Protein AF-A0A2E9T8K0-F1 (afdb_monomer_lite)

Sequence (195 aa):
MIQNDIYKHLLNCKKWKFLPKTTRKVFDEIYEVDVEVLSSYNSQKYIYRFTLSRQTKTLYWRTDSVSLKNIEGLENQDERNVLGNTLEICGTNPKTGWFRNGYCTTDDNDKGTHTVCAKMTQQFLDFTKSRGNDLITPSSEYNFPGLIPGDNWCLCALRWKEAYDNNYAPPILIDSTHEKTTEYINLSTLQKHTN

Structure (mmCIF, N/CA/C/O backbone):
data_AF-A0A2E9T8K0-F1
#
_entry.id   AF-A0A2E9T8K0-F1
#
loop_
_atom_site.group_PDB
_atom_site.id
_atom_site.type_symbol
_atom_site.label_atom_id
_atom_site.label_alt_id
_atom_site.label_comp_id
_atom_site.label_asym_id
_atom_site.label_entity_id
_atom_site.label_seq_id
_atom_site.pdbx_PDB_ins_code
_atom_site.Cartn_x
_atom_site.Cartn_y
_atom_site.Cartn_z
_atom_site.occupancy
_atom_site.B_iso_or_equiv
_atom_site.auth_seq_id
_atom_site.auth_comp_id
_atom_site.auth_asym_id
_atom_site.auth_atom_id
_atom_site.pdbx_PDB_model_num
ATOM 1 N N . MET A 1 1 ? 2.940 -5.343 13.411 1.00 45.47 1 MET A N 1
ATOM 2 C CA . MET A 1 1 ? 2.948 -6.061 14.710 1.00 45.47 1 MET A CA 1
ATOM 3 C C . MET A 1 1 ? 2.044 -5.415 15.764 1.00 45.47 1 MET A C 1
ATOM 5 O O . MET A 1 1 ? 1.432 -6.148 16.518 1.00 45.47 1 MET A O 1
ATOM 9 N N . ILE A 1 2 ? 1.921 -4.081 15.821 1.00 48.34 2 ILE A N 1
ATOM 10 C CA . ILE A 1 2 ? 1.182 -3.396 16.903 1.00 48.34 2 ILE A CA 1
ATOM 11 C C . ILE A 1 2 ? -0.337 -3.609 16.834 1.00 48.34 2 ILE A C 1
ATOM 13 O O . ILE A 1 2 ? -0.961 -3.825 17.865 1.00 48.34 2 ILE A O 1
ATOM 17 N N . GLN A 1 3 ? -0.923 -3.608 15.635 1.00 46.94 3 GLN A N 1
ATOM 18 C CA . GLN A 1 3 ? -2.379 -3.695 15.472 1.00 46.94 3 GLN A CA 1
ATOM 19 C C . GLN A 1 3 ? -2.967 -5.041 15.938 1.00 46.94 3 GLN A C 1
ATOM 21 O O . GLN A 1 3 ? -4.057 -5.057 16.496 1.00 46.94 3 GLN A O 1
ATOM 26 N N . ASN A 1 4 ? -2.215 -6.143 15.811 1.00 46.16 4 ASN A N 1
ATOM 27 C CA . ASN A 1 4 ? -2.680 -7.488 16.185 1.00 46.16 4 ASN A CA 1
ATOM 28 C C . ASN A 1 4 ? -2.234 -7.932 17.590 1.00 46.16 4 ASN A C 1
ATOM 30 O O . ASN A 1 4 ? -2.579 -9.034 18.007 1.00 46.16 4 ASN A O 1
ATOM 34 N N . ASP A 1 5 ? -1.450 -7.121 18.316 1.00 67.50 5 ASP A N 1
ATOM 35 C CA . ASP A 1 5 ? -0.873 -7.538 19.604 1.00 67.50 5 ASP A CA 1
ATOM 36 C C . ASP A 1 5 ? -0.548 -6.364 20.551 1.00 67.50 5 ASP A C 1
ATOM 38 O O . ASP A 1 5 ? 0.552 -6.243 21.101 1.00 67.50 5 ASP A O 1
ATOM 42 N N . ILE A 1 6 ? -1.520 -5.461 20.727 1.00 68.88 6 ILE A N 1
ATOM 43 C CA . ILE A 1 6 ? -1.412 -4.245 21.560 1.00 68.88 6 ILE A CA 1
ATOM 44 C C . ILE A 1 6 ? -0.864 -4.567 22.957 1.00 68.88 6 ILE A C 1
ATOM 46 O O . ILE A 1 6 ? 0.053 -3.904 23.443 1.00 68.88 6 ILE A O 1
ATOM 50 N N . TYR A 1 7 ? -1.376 -5.624 23.591 1.00 72.06 7 TYR A N 1
ATOM 51 C CA . TYR A 1 7 ? -0.965 -6.006 24.940 1.00 72.06 7 TYR A CA 1
ATOM 52 C C . TYR A 1 7 ? 0.487 -6.491 24.998 1.00 72.06 7 TYR A C 1
ATOM 54 O O . TYR A 1 7 ? 1.226 -6.062 25.887 1.00 72.06 7 TYR A O 1
ATOM 62 N N . LYS A 1 8 ? 0.949 -7.316 24.044 1.00 71.12 8 LYS A N 1
ATOM 63 C CA . LYS A 1 8 ? 2.363 -7.726 24.013 1.00 71.12 8 LYS A CA 1
ATOM 64 C C . LYS A 1 8 ? 3.292 -6.568 23.681 1.00 71.12 8 LYS A C 1
ATOM 66 O O . LYS A 1 8 ? 4.409 -6.544 24.194 1.00 71.12 8 LYS A O 1
ATOM 71 N N . HIS A 1 9 ? 2.869 -5.601 22.865 1.00 73.56 9 HIS A N 1
ATOM 72 C CA . HIS A 1 9 ? 3.670 -4.394 22.645 1.00 73.56 9 HIS A CA 1
ATOM 73 C C . HIS A 1 9 ? 3.852 -3.620 23.950 1.00 73.56 9 HIS A C 1
ATOM 75 O O . HIS A 1 9 ? 4.991 -3.378 24.347 1.00 73.56 9 HIS A O 1
ATOM 81 N N . LEU A 1 10 ? 2.759 -3.322 24.658 1.00 74.81 10 LEU A N 1
ATOM 82 C CA . LEU A 1 10 ? 2.785 -2.570 25.916 1.00 74.81 10 LEU A CA 1
ATOM 83 C C . LEU A 1 10 ? 3.650 -3.240 26.991 1.00 74.81 10 LEU A C 1
ATOM 85 O O . LEU A 1 10 ? 4.456 -2.561 27.625 1.00 74.81 10 LEU A O 1
ATOM 89 N N . LEU A 1 11 ? 3.540 -4.564 27.153 1.00 77.00 11 LEU A N 1
ATOM 90 C CA . LEU A 1 11 ? 4.318 -5.332 28.137 1.00 77.00 11 LEU A CA 1
ATOM 91 C C . LEU A 1 11 ? 5.832 -5.268 27.903 1.00 77.00 11 LEU A C 1
ATOM 93 O O . LEU A 1 11 ? 6.606 -5.372 28.849 1.00 77.00 11 LEU A O 1
ATOM 97 N N . ASN A 1 12 ? 6.256 -5.081 26.654 1.00 72.19 12 ASN A N 1
ATOM 98 C CA . ASN A 1 12 ? 7.667 -5.070 26.282 1.00 72.19 12 ASN A CA 1
ATOM 99 C C . ASN A 1 12 ? 8.264 -3.658 26.204 1.00 72.19 12 ASN A C 1
ATOM 101 O O . ASN A 1 12 ? 9.436 -3.508 25.853 1.00 72.19 12 ASN A O 1
ATOM 105 N N . CYS A 1 13 ? 7.496 -2.603 26.488 1.00 72.50 13 CYS A N 1
ATOM 106 C CA . CYS A 1 13 ? 7.973 -1.230 26.338 1.00 72.50 13 CYS A CA 1
ATOM 107 C C . CYS A 1 13 ? 8.869 -0.776 27.497 1.00 72.50 13 CYS A C 1
ATOM 109 O O . CYS A 1 13 ? 8.606 -1.043 28.665 1.00 72.50 13 CYS A O 1
ATOM 111 N N . LYS A 1 14 ? 9.935 -0.033 27.164 1.00 70.62 14 LYS A N 1
ATOM 112 C CA . LYS A 1 14 ? 10.945 0.421 28.140 1.00 70.62 14 LYS A CA 1
ATOM 113 C C . LYS A 1 14 ? 10.430 1.532 29.050 1.00 70.62 14 LYS A C 1
ATOM 115 O O . LYS A 1 14 ? 10.863 1.633 30.194 1.00 70.62 14 LYS A O 1
ATOM 120 N N . LYS A 1 15 ? 9.592 2.422 28.509 1.00 82.56 15 LYS A N 1
ATOM 121 C CA . LYS A 1 15 ? 9.072 3.612 29.193 1.00 82.56 15 LYS A CA 1
ATOM 122 C C . LYS A 1 15 ? 7.692 3.968 28.654 1.00 82.56 15 LYS A C 1
ATOM 124 O O . LYS A 1 15 ? 7.452 3.875 27.450 1.00 82.56 15 LYS A O 1
ATOM 129 N N . TRP A 1 16 ? 6.831 4.435 29.545 1.00 85.38 16 TRP A N 1
ATOM 130 C CA . TRP A 1 16 ? 5.517 4.973 29.222 1.00 85.38 16 TRP A CA 1
ATOM 131 C C . TRP A 1 16 ? 5.197 6.143 30.156 1.00 85.38 16 TRP A C 1
ATOM 133 O O . TRP A 1 16 ? 5.759 6.240 31.249 1.00 85.38 16 TRP A O 1
ATOM 143 N N . LYS A 1 17 ? 4.334 7.057 29.711 1.00 87.00 17 LYS A N 1
ATOM 144 C CA . LYS A 1 17 ? 3.854 8.184 30.518 1.00 87.00 17 LYS A CA 1
ATOM 145 C C . LYS A 1 17 ? 2.410 8.518 30.156 1.00 87.00 17 LYS A C 1
ATOM 147 O O . LYS A 1 17 ? 2.063 8.574 28.976 1.00 87.00 17 LYS A O 1
ATOM 152 N N . PHE A 1 18 ? 1.582 8.790 31.161 1.00 85.25 18 PHE A N 1
ATOM 153 C CA . PHE A 1 18 ? 0.284 9.419 30.924 1.00 85.25 18 PHE A CA 1
ATOM 154 C C . PHE A 1 18 ? 0.500 10.813 30.334 1.00 85.25 18 PHE A C 1
ATOM 156 O O . PHE A 1 18 ? 1.361 11.558 30.807 1.00 85.25 18 PHE A O 1
ATOM 163 N N . LEU A 1 19 ? -0.272 11.164 29.309 1.00 80.50 19 LEU A N 1
ATOM 164 C CA . LEU A 1 19 ? -0.275 12.505 28.744 1.00 80.50 19 LEU A CA 1
ATOM 165 C C . LEU A 1 19 ? -1.220 13.386 29.571 1.00 80.50 19 LEU A C 1
ATOM 167 O O . LEU A 1 19 ? -2.436 13.164 29.553 1.00 80.50 19 LEU A O 1
ATOM 171 N N . PRO A 1 20 ? -0.699 14.387 30.309 1.00 74.88 20 PRO A N 1
ATOM 172 C CA . PRO A 1 20 ? -1.539 15.281 31.095 1.00 74.88 20 PRO A CA 1
ATOM 173 C C . PRO A 1 20 ? -2.568 15.979 30.201 1.00 74.88 20 PRO A C 1
ATOM 175 O O . PRO A 1 20 ? -2.289 16.254 29.036 1.00 74.88 20 PRO A O 1
ATOM 178 N N . LYS A 1 21 ? -3.741 16.310 30.755 1.00 79.06 21 LYS A N 1
ATOM 179 C CA . LYS A 1 21 ? -4.840 17.012 30.055 1.00 79.06 21 LYS A CA 1
ATOM 180 C C . LYS A 1 21 ? -5.534 16.222 28.933 1.00 79.06 21 LYS A C 1
ATOM 182 O O . LYS A 1 21 ? -6.390 16.780 28.259 1.00 79.06 21 LYS A O 1
ATOM 187 N N . THR A 1 22 ? -5.215 14.940 28.751 1.00 82.25 22 THR A N 1
ATOM 188 C CA . THR A 1 22 ? -5.955 14.053 27.830 1.00 82.25 22 THR A CA 1
ATOM 189 C C . THR A 1 22 ? -7.067 13.271 28.525 1.00 82.25 22 THR A C 1
ATOM 191 O O . THR A 1 22 ? -7.917 12.688 27.857 1.00 82.25 22 THR A O 1
ATOM 194 N N . THR A 1 23 ? -7.086 13.286 29.862 1.00 86.06 23 THR A N 1
ATOM 195 C CA . THR A 1 23 ? -8.114 12.623 30.660 1.00 86.06 23 THR A CA 1
ATOM 196 C C . THR A 1 23 ? -9.476 13.258 30.409 1.00 86.06 23 THR A C 1
ATOM 198 O O . THR A 1 23 ? -9.693 14.421 30.755 1.00 86.06 23 THR A O 1
ATOM 201 N N . ARG A 1 24 ? -10.408 12.487 29.850 1.00 86.25 24 ARG A N 1
ATOM 202 C CA . ARG A 1 24 ? -11.792 12.912 29.624 1.00 86.25 24 ARG A CA 1
ATOM 203 C C . ARG A 1 24 ? -12.766 11.878 30.157 1.00 86.25 24 ARG A C 1
ATOM 205 O O . ARG A 1 24 ? -12.558 10.684 29.996 1.00 86.25 24 ARG A O 1
ATOM 212 N N . LYS A 1 25 ? -13.841 12.339 30.782 1.00 87.06 25 LYS A N 1
ATOM 213 C CA . LYS A 1 25 ? -14.950 11.484 31.199 1.00 87.06 25 LYS A CA 1
ATOM 214 C C . LYS A 1 25 ? -15.839 11.215 29.983 1.00 87.06 25 LYS A C 1
ATOM 216 O O . LYS A 1 25 ? -16.291 12.175 29.365 1.00 87.06 25 LYS A O 1
ATOM 221 N N . VAL A 1 26 ? -16.058 9.949 29.634 1.00 82.75 26 VAL A N 1
ATOM 222 C CA . VAL A 1 26 ? -16.830 9.564 28.437 1.00 82.75 26 VAL A CA 1
ATOM 223 C C . VAL A 1 26 ? -18.269 9.219 28.801 1.00 82.75 26 VAL A C 1
ATOM 225 O O . VAL A 1 26 ? -19.194 9.691 28.147 1.00 82.75 26 VAL A O 1
ATOM 228 N N . PHE A 1 27 ? -18.470 8.438 29.864 1.00 80.75 27 PHE A N 1
ATOM 229 C CA . PHE A 1 27 ? -19.800 8.034 30.319 1.00 80.75 27 PHE A CA 1
ATOM 230 C C . PHE A 1 27 ? -19.760 7.536 31.767 1.00 80.75 27 PHE A C 1
ATOM 232 O O . PHE A 1 27 ? -18.856 6.796 32.113 1.00 80.75 27 PHE A O 1
ATOM 239 N N . ASP A 1 28 ? -20.727 7.910 32.606 1.00 85.44 28 ASP A N 1
ATOM 240 C CA . ASP A 1 28 ? -20.862 7.461 34.006 1.00 85.44 28 ASP A CA 1
ATOM 241 C C . ASP A 1 28 ? -19.567 7.448 34.851 1.00 85.44 28 ASP A C 1
ATOM 243 O O . ASP A 1 28 ? -19.162 8.491 35.344 1.00 85.44 28 ASP A O 1
ATOM 247 N N . GLU A 1 29 ? -18.902 6.310 35.034 1.00 84.19 29 GLU A N 1
ATOM 248 C CA . GLU A 1 29 ? -17.627 6.171 35.758 1.00 84.19 29 GLU A CA 1
ATOM 249 C C . GLU A 1 29 ? -16.472 5.754 34.822 1.00 84.19 29 GLU A C 1
ATOM 251 O O . GLU A 1 29 ? -15.446 5.237 35.267 1.00 84.19 29 GLU A O 1
ATOM 256 N N . ILE A 1 30 ? -16.649 5.986 33.517 1.00 84.94 30 ILE A N 1
ATOM 257 C CA . ILE A 1 30 ? -15.735 5.661 32.418 1.00 84.94 30 ILE A CA 1
ATOM 258 C C . ILE A 1 30 ? -14.982 6.910 31.958 1.00 84.94 30 ILE A C 1
ATOM 260 O O . ILE A 1 30 ? -15.563 7.964 31.668 1.00 84.94 30 ILE A O 1
ATOM 264 N N . TYR A 1 31 ? -13.669 6.763 31.843 1.00 87.00 31 TYR A N 1
ATOM 265 C CA . TYR A 1 31 ? -12.721 7.804 31.492 1.00 87.00 31 TYR A CA 1
ATOM 266 C C . TYR A 1 31 ? -11.795 7.315 30.388 1.00 87.00 31 TYR A C 1
ATOM 268 O O . TYR A 1 31 ? -11.373 6.167 30.381 1.00 87.00 31 TYR A O 1
ATOM 276 N N . GLU A 1 32 ? -11.422 8.204 29.484 1.00 89.75 32 GLU A N 1
ATOM 277 C CA . GLU A 1 32 ? -10.353 7.968 28.526 1.00 89.75 32 GLU A CA 1
ATOM 278 C C . GLU A 1 32 ? -9.120 8.773 28.905 1.00 89.75 32 GLU A C 1
ATOM 280 O O . GLU A 1 32 ? -9.237 9.923 29.327 1.00 89.75 32 GLU A O 1
ATOM 285 N N . VAL A 1 33 ? -7.939 8.189 28.728 1.00 89.69 33 VAL A N 1
ATOM 286 C CA . VAL A 1 33 ? -6.654 8.869 28.903 1.00 89.69 33 VAL A CA 1
ATOM 287 C C . VAL A 1 33 ? -5.662 8.392 27.850 1.00 89.69 33 VAL A C 1
ATOM 289 O O . VAL A 1 33 ? -5.596 7.202 27.537 1.00 89.69 33 VAL A O 1
ATOM 292 N N . ASP A 1 34 ? -4.878 9.319 27.308 1.00 88.81 34 ASP A N 1
ATOM 293 C CA . ASP A 1 34 ? -3.838 8.992 26.341 1.00 88.81 34 ASP A CA 1
ATOM 294 C C . ASP A 1 34 ? -2.508 8.723 27.074 1.00 88.81 34 ASP A C 1
ATOM 296 O O . ASP A 1 34 ? -2.124 9.419 28.020 1.00 88.81 34 ASP A O 1
ATOM 300 N N . VAL A 1 35 ? -1.787 7.699 26.628 1.00 87.56 35 VAL A N 1
ATOM 301 C CA . VAL A 1 35 ? -0.509 7.234 27.169 1.00 87.56 35 VAL A CA 1
ATOM 302 C C . VAL A 1 35 ? 0.512 7.214 26.042 1.00 87.56 35 VAL A C 1
ATOM 304 O O . VAL A 1 35 ? 0.345 6.496 25.059 1.00 87.56 35 VAL A O 1
ATOM 307 N N . GLU A 1 36 ? 1.592 7.979 26.189 1.00 86.44 36 GLU A N 1
ATOM 308 C CA . GLU A 1 36 ? 2.738 7.901 25.283 1.00 86.44 36 GLU A CA 1
ATOM 309 C C . GLU A 1 36 ? 3.649 6.752 25.723 1.00 86.44 36 GLU A C 1
ATOM 311 O O . GLU A 1 36 ? 4.019 6.637 26.893 1.00 86.44 36 GLU A O 1
ATOM 316 N N . VAL A 1 37 ? 4.036 5.914 24.770 1.00 86.31 37 VAL A N 1
ATOM 317 C CA . VAL A 1 37 ? 4.840 4.714 24.965 1.00 86.31 37 VAL A CA 1
ATOM 318 C C . VAL A 1 37 ? 6.039 4.761 24.025 1.00 86.31 37 VAL A C 1
ATOM 320 O O . VAL A 1 37 ? 5.879 4.907 22.816 1.00 86.31 37 VAL A O 1
ATOM 323 N N . LEU A 1 38 ? 7.248 4.608 24.567 1.00 81.81 38 LEU A N 1
ATOM 324 C CA . LEU A 1 38 ? 8.463 4.454 23.768 1.00 81.81 38 LEU A CA 1
ATOM 325 C C . LEU A 1 3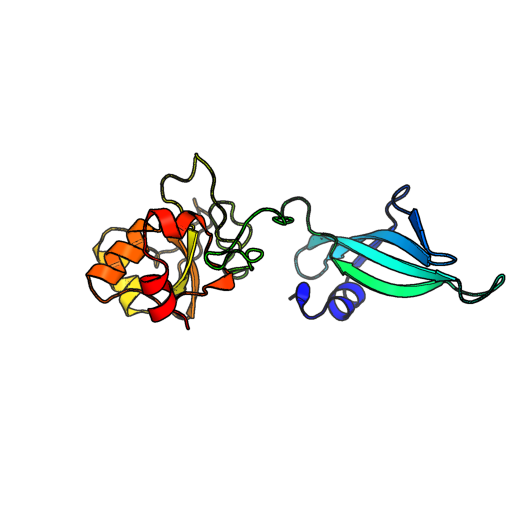8 ? 8.716 2.964 23.526 1.00 81.81 38 LEU A C 1
ATOM 327 O O . LEU A 1 38 ? 9.068 2.226 24.455 1.00 81.81 38 LEU A O 1
ATOM 331 N N . SER A 1 39 ? 8.543 2.522 22.281 1.00 76.81 39 SER A N 1
ATOM 332 C CA . SER A 1 39 ? 8.705 1.115 21.935 1.00 76.81 39 SER A CA 1
ATOM 333 C C . SER A 1 39 ? 10.158 0.676 22.046 1.00 76.81 39 SER A C 1
ATOM 335 O O . SER A 1 39 ? 11.070 1.302 21.510 1.00 76.81 39 SER A O 1
ATOM 337 N N . SER A 1 40 ? 10.368 -0.451 22.717 1.00 71.19 40 SER A N 1
ATOM 338 C CA . SER A 1 40 ? 11.663 -1.129 22.783 1.00 71.19 40 SER A CA 1
ATOM 339 C C . SER A 1 40 ? 12.059 -1.792 21.464 1.00 71.19 40 SER A C 1
ATOM 341 O O . SER A 1 40 ? 13.245 -2.012 21.240 1.00 71.19 40 SER A O 1
ATOM 343 N N . TYR A 1 41 ? 11.075 -2.093 20.614 1.00 68.12 41 TYR A N 1
ATOM 344 C CA . TYR A 1 41 ? 11.250 -2.842 19.376 1.00 68.12 41 TYR A CA 1
ATOM 345 C C . TYR A 1 41 ? 11.899 -1.999 18.275 1.00 68.12 41 TYR A C 1
ATOM 347 O O . TYR A 1 41 ? 12.781 -2.472 17.570 1.00 68.12 41 TYR A O 1
ATOM 355 N N . ASN A 1 42 ? 11.480 -0.741 18.135 1.00 71.50 42 ASN A N 1
ATOM 356 C CA . ASN A 1 42 ? 11.930 0.137 17.050 1.00 71.50 42 ASN A CA 1
ATOM 357 C C . ASN A 1 42 ? 12.292 1.556 17.504 1.00 71.50 42 ASN A C 1
ATOM 359 O O . ASN A 1 42 ? 12.514 2.425 16.668 1.00 71.50 42 ASN A O 1
ATOM 363 N N . SER A 1 43 ? 12.346 1.809 18.815 1.00 74.94 43 SER A N 1
ATOM 364 C CA . SER A 1 43 ? 12.655 3.125 19.393 1.00 74.94 43 SER A CA 1
ATOM 365 C C . SER A 1 43 ? 11.700 4.257 18.973 1.00 74.94 43 SER A C 1
ATOM 367 O O . SER A 1 43 ? 12.023 5.428 19.163 1.00 74.94 43 SER A O 1
ATOM 369 N N . GLN A 1 44 ? 10.516 3.935 18.439 1.00 71.38 44 GLN A N 1
ATOM 370 C CA . GLN A 1 44 ? 9.496 4.912 18.058 1.00 71.38 44 GLN A CA 1
ATOM 371 C C . GLN A 1 44 ? 8.514 5.177 19.211 1.00 71.38 44 GLN A C 1
ATOM 373 O O . GLN A 1 44 ? 8.268 4.310 20.058 1.00 71.38 44 GLN A O 1
ATOM 378 N N . LYS A 1 45 ? 7.946 6.387 19.245 1.00 80.19 45 LYS A N 1
ATOM 379 C CA . LYS A 1 45 ? 6.871 6.766 20.170 1.00 80.19 45 LYS A CA 1
ATOM 380 C C . LYS A 1 45 ? 5.498 6.379 19.616 1.00 80.19 45 LYS A C 1
ATOM 382 O O . LYS A 1 45 ? 5.225 6.581 18.437 1.00 80.19 45 LYS A O 1
ATOM 387 N N . TYR A 1 46 ? 4.639 5.882 20.495 1.00 79.25 46 TYR A N 1
ATOM 388 C CA . TYR A 1 46 ? 3.260 5.486 20.221 1.00 79.25 46 TYR A CA 1
ATOM 389 C C . TYR A 1 46 ? 2.329 6.147 21.223 1.00 79.25 46 TYR A C 1
ATOM 391 O O . TYR A 1 46 ? 2.672 6.225 22.398 1.00 79.25 46 TYR A O 1
ATOM 399 N N . ILE A 1 47 ? 1.153 6.590 20.784 1.00 84.38 47 ILE A N 1
ATOM 400 C CA . ILE A 1 47 ? 0.107 7.067 21.689 1.00 84.38 47 ILE A CA 1
ATOM 401 C C . ILE A 1 47 ? -0.977 6.002 21.744 1.00 84.38 47 ILE A C 1
ATOM 403 O O . ILE A 1 47 ? -1.556 5.641 20.725 1.00 84.38 47 ILE A O 1
ATOM 407 N N . TYR A 1 48 ? -1.247 5.498 22.939 1.00 84.94 48 TYR A N 1
ATOM 408 C CA . TYR A 1 48 ? -2.340 4.579 23.213 1.00 84.94 48 TYR A CA 1
ATOM 409 C C . TYR A 1 48 ? -3.426 5.297 23.991 1.00 84.94 48 TYR A C 1
ATOM 411 O O . TYR A 1 48 ? -3.138 6.025 24.933 1.00 84.94 48 TYR A O 1
ATOM 419 N N . ARG A 1 49 ? -4.676 5.061 23.630 1.00 87.50 49 ARG A N 1
ATOM 420 C CA . ARG A 1 49 ? -5.841 5.495 24.376 1.00 87.50 49 ARG A CA 1
ATOM 421 C C . ARG A 1 49 ? -6.332 4.362 25.250 1.00 87.50 49 ARG A C 1
ATOM 423 O O . ARG A 1 49 ? -6.669 3.292 24.755 1.00 87.50 49 ARG A O 1
ATOM 430 N N . PHE A 1 50 ? -6.378 4.619 26.545 1.00 88.38 50 PHE A N 1
ATOM 431 C CA . PHE A 1 50 ? -6.922 3.709 27.538 1.00 88.38 50 PHE A CA 1
ATOM 432 C C . PHE A 1 50 ? -8.322 4.170 27.900 1.00 88.38 50 PHE A C 1
ATOM 434 O O . PHE A 1 50 ? -8.499 5.329 28.269 1.00 88.38 50 PHE A O 1
ATOM 441 N N . THR A 1 51 ? -9.281 3.256 27.841 1.00 87.94 51 THR A N 1
ATOM 442 C CA . THR A 1 51 ? -10.602 3.429 28.446 1.00 87.94 51 THR A CA 1
ATOM 443 C C . THR A 1 51 ? -10.569 2.768 29.813 1.00 87.94 51 THR A C 1
ATOM 445 O O . THR A 1 51 ? -10.185 1.603 29.922 1.00 87.94 51 THR A O 1
ATOM 448 N N . LEU A 1 52 ? -10.919 3.516 30.852 1.00 87.75 52 LEU A N 1
ATOM 449 C CA . LEU A 1 52 ? -10.824 3.116 32.246 1.00 87.75 52 LEU A CA 1
ATOM 450 C C . LEU A 1 52 ? -12.178 3.271 32.938 1.00 87.75 52 LEU A C 1
ATOM 452 O O . LEU A 1 52 ? -12.756 4.352 32.867 1.00 87.75 52 LEU A O 1
ATOM 456 N N . SER A 1 53 ? -12.628 2.270 33.689 1.00 85.12 53 SER A N 1
ATOM 457 C CA . SER A 1 53 ? -13.804 2.378 34.561 1.00 85.12 53 SER A CA 1
ATOM 458 C C . SER A 1 53 ? -13.416 2.374 36.035 1.00 85.12 53 SER A C 1
ATOM 460 O O . SER A 1 53 ? -12.477 1.686 36.458 1.00 85.12 53 SER A O 1
ATOM 462 N N . ARG A 1 54 ? -14.163 3.129 36.849 1.00 79.69 54 ARG A N 1
ATOM 463 C CA . ARG A 1 54 ? -14.085 3.053 38.311 1.00 79.69 54 ARG A CA 1
ATOM 464 C C . ARG A 1 54 ? -15.072 2.005 38.827 1.00 79.69 54 ARG A C 1
ATOM 466 O O . ARG A 1 54 ? -16.280 2.179 38.727 1.00 79.69 54 ARG A O 1
ATOM 473 N N . GLN A 1 55 ? -14.553 0.921 39.401 1.00 68.50 55 GLN A N 1
ATOM 474 C CA . GLN A 1 55 ? -15.376 -0.211 39.850 1.00 68.50 55 GLN A CA 1
ATOM 475 C C . GLN A 1 55 ? -16.102 0.071 41.178 1.00 68.50 55 GLN A C 1
ATOM 477 O O . GLN A 1 55 ? -17.213 -0.403 41.389 1.00 68.50 55 GLN A O 1
ATOM 482 N N . THR A 1 56 ? -15.506 0.858 42.083 1.00 67.31 56 THR A N 1
ATOM 483 C CA . THR A 1 56 ? -16.141 1.294 43.343 1.00 67.31 56 THR A CA 1
ATOM 484 C C . THR A 1 56 ? -15.611 2.665 43.782 1.00 67.31 56 THR A C 1
ATOM 486 O O . THR A 1 56 ? -14.544 3.095 43.344 1.00 67.31 56 THR A O 1
ATOM 489 N N . LYS A 1 57 ? -16.311 3.359 44.697 1.00 59.72 57 LYS A N 1
ATOM 490 C CA . LYS A 1 57 ? -15.871 4.666 45.241 1.00 59.72 57 LYS A CA 1
ATOM 491 C C . LYS A 1 57 ? -14.498 4.625 45.930 1.00 59.72 57 LYS A C 1
ATOM 493 O O . LYS A 1 57 ? -13.895 5.681 46.101 1.00 59.72 57 LYS A O 1
ATOM 498 N N . THR A 1 58 ? -14.015 3.444 46.314 1.00 63.94 58 THR A N 1
ATOM 499 C CA . THR A 1 58 ? -12.781 3.265 47.087 1.00 63.94 58 THR A CA 1
ATOM 500 C C . THR A 1 58 ? -11.742 2.355 46.432 1.00 63.94 58 THR A C 1
ATOM 502 O O . THR A 1 58 ? -10.683 2.196 47.030 1.00 63.94 58 THR A O 1
ATOM 505 N N . LEU A 1 59 ? -11.959 1.789 45.233 1.00 56.06 59 LEU A N 1
ATOM 506 C CA . LEU A 1 59 ? -11.007 0.815 44.683 1.00 56.06 59 LEU A CA 1
ATOM 507 C C . LEU A 1 59 ? -10.867 0.800 43.144 1.00 56.06 59 LEU A C 1
ATOM 509 O O . LEU A 1 59 ? -11.860 0.768 42.420 1.00 56.06 59 LEU A O 1
ATOM 513 N N . TYR A 1 60 ? -9.584 0.798 42.746 1.00 63.88 60 TYR A N 1
ATOM 514 C CA . TYR A 1 60 ? -8.880 0.593 41.466 1.00 63.88 60 TYR A CA 1
ATOM 515 C C . TYR A 1 60 ? -9.577 0.926 40.133 1.00 63.88 60 TYR A C 1
ATOM 517 O O . TYR A 1 60 ? -10.654 0.439 39.801 1.00 63.88 60 TYR A O 1
ATOM 525 N N . TRP A 1 61 ? -8.859 1.696 39.309 1.00 71.12 61 TRP A N 1
ATOM 526 C CA . TRP A 1 61 ? -9.143 1.862 37.886 1.00 71.12 61 TRP A CA 1
ATOM 527 C C . TRP A 1 61 ? -8.918 0.539 37.155 1.00 71.12 61 TRP A C 1
ATOM 529 O O . TRP A 1 61 ? -7.836 -0.045 37.252 1.00 71.12 61 TRP A O 1
ATOM 539 N N . ARG A 1 62 ? -9.922 0.078 36.410 1.00 80.50 62 ARG A N 1
ATOM 540 C CA . ARG A 1 62 ? -9.795 -1.057 35.494 1.00 80.50 62 ARG A CA 1
ATOM 541 C C . ARG A 1 62 ? -9.616 -0.530 34.081 1.00 80.50 62 ARG A C 1
ATOM 543 O O . ARG A 1 62 ? -10.367 0.343 33.675 1.00 80.50 62 ARG A O 1
ATOM 550 N N . THR A 1 63 ? -8.687 -1.105 33.323 1.00 83.31 63 THR A N 1
ATOM 551 C CA . THR A 1 63 ? -8.632 -0.898 31.873 1.00 83.31 63 THR A CA 1
ATOM 552 C C . THR A 1 63 ? -9.730 -1.711 31.197 1.00 83.31 63 THR A C 1
ATOM 554 O O . THR A 1 63 ? -9.682 -2.941 31.202 1.00 83.31 63 THR A O 1
ATOM 557 N N . ASP A 1 64 ? -10.710 -1.024 30.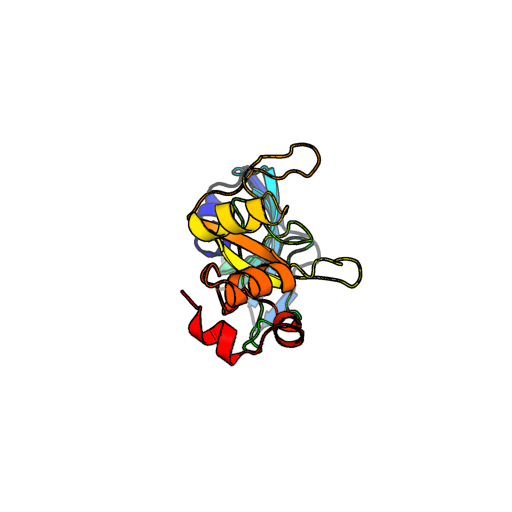624 1.00 81.75 64 ASP A N 1
ATOM 558 C CA . ASP A 1 64 ? -11.796 -1.628 29.853 1.00 81.75 64 ASP A CA 1
ATOM 559 C C . ASP A 1 64 ? -11.349 -1.918 28.419 1.00 81.75 64 ASP A C 1
ATOM 561 O O . ASP A 1 64 ? -11.649 -2.977 27.874 1.00 81.75 64 ASP A O 1
ATOM 565 N N . SER A 1 65 ? -10.589 -1.0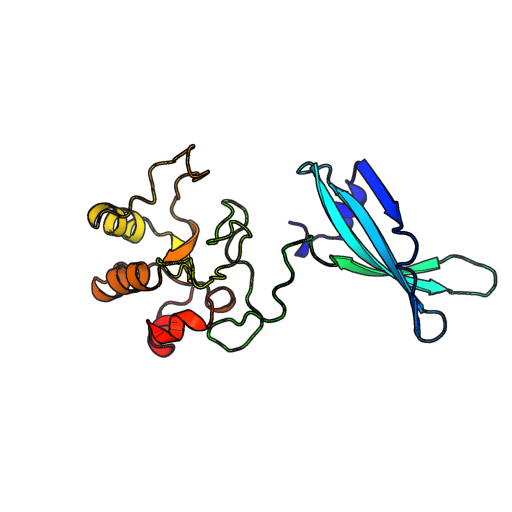00 27.816 1.00 81.06 65 SER A N 1
ATOM 566 C CA . SER A 1 65 ? -10.014 -1.181 26.483 1.00 81.06 65 SER A CA 1
ATOM 567 C C . SER A 1 65 ? -8.740 -0.362 26.296 1.00 81.06 65 SER A C 1
ATOM 569 O O . SER A 1 65 ? -8.504 0.627 26.994 1.00 81.06 65 SER A O 1
ATOM 571 N N . VAL A 1 66 ? -7.911 -0.787 25.342 1.00 81.38 66 VAL A N 1
ATOM 572 C CA . VAL A 1 66 ? -6.766 -0.012 24.864 1.00 81.38 66 VAL A CA 1
ATOM 573 C C . VAL A 1 66 ? -6.799 0.017 23.347 1.00 81.38 66 VAL A C 1
ATOM 575 O O . VAL A 1 66 ? -6.838 -1.036 22.713 1.00 81.38 66 VAL A O 1
ATOM 578 N N . SER A 1 67 ? -6.753 1.207 22.765 1.00 79.12 67 SER A N 1
ATOM 579 C CA . SER A 1 67 ? -6.614 1.397 21.324 1.00 79.12 67 SER A CA 1
ATOM 580 C C . SER A 1 67 ? -5.350 2.188 21.024 1.00 79.12 67 SER A C 1
ATOM 582 O O . SER A 1 67 ? -4.962 3.083 21.770 1.00 79.12 67 SER A O 1
ATOM 584 N N . LEU A 1 68 ? -4.653 1.852 19.941 1.00 77.19 68 LEU A N 1
ATOM 585 C CA . LEU A 1 68 ? -3.589 2.719 19.447 1.00 77.19 68 LEU A CA 1
ATOM 586 C C . LEU A 1 68 ? -4.262 3.968 18.870 1.00 77.19 68 LEU A C 1
ATOM 588 O O . LEU A 1 68 ? -5.043 3.865 17.932 1.00 77.19 68 LEU A O 1
ATOM 592 N N . LYS A 1 69 ? -3.963 5.141 19.425 1.00 71.88 69 LYS A N 1
ATOM 593 C CA . LYS A 1 69 ? -4.583 6.419 19.052 1.00 71.88 69 LYS A CA 1
ATOM 594 C C . LYS A 1 69 ? -3.930 7.064 17.821 1.00 71.88 69 LYS A C 1
ATOM 596 O O . LYS A 1 69 ? -4.010 8.268 17.622 1.00 71.88 69 LYS A O 1
ATOM 601 N N . ASN A 1 70 ? -3.265 6.220 17.044 1.00 59.00 70 ASN A N 1
ATOM 602 C CA . ASN A 1 70 ? -2.435 6.538 15.907 1.00 59.00 70 ASN A CA 1
ATOM 603 C C . ASN A 1 70 ? -1.210 7.409 16.215 1.00 59.00 70 ASN A C 1
ATOM 605 O O . ASN A 1 70 ? -1.131 8.228 17.128 1.00 59.00 70 ASN A O 1
ATOM 609 N N . ILE A 1 71 ? -0.169 7.084 15.466 1.00 55.69 71 ILE A N 1
ATOM 610 C CA . ILE A 1 71 ? 1.113 7.773 15.425 1.00 55.69 71 ILE A CA 1
ATOM 611 C C . ILE A 1 71 ? 0.818 9.169 14.859 1.00 55.69 71 ILE A C 1
ATOM 613 O O . ILE A 1 71 ? 0.003 9.269 13.943 1.00 55.69 71 ILE A O 1
ATOM 617 N N . GLU A 1 72 ? 1.454 10.233 15.361 1.00 41.69 72 GLU A N 1
ATOM 618 C CA . GLU A 1 72 ? 1.514 11.497 14.609 1.00 41.69 72 GLU A CA 1
ATOM 619 C C . GLU A 1 72 ? 1.937 11.166 13.162 1.00 41.69 72 GLU A C 1
ATOM 621 O O . GLU A 1 72 ? 3.076 10.760 12.929 1.00 41.69 72 GLU A O 1
ATOM 626 N N . GLY A 1 73 ? 0.989 11.232 12.217 1.00 46.94 73 GLY A N 1
ATOM 627 C CA . GLY A 1 73 ? 1.185 10.871 10.807 1.00 46.94 73 GLY A CA 1
ATOM 628 C C . GLY A 1 73 ? 0.525 9.577 10.296 1.00 46.94 73 GLY A C 1
ATOM 629 O O . GLY A 1 73 ? 0.830 9.193 9.170 1.00 46.94 73 GLY A O 1
ATOM 630 N N . LEU A 1 74 ? -0.341 8.892 11.061 1.00 44.72 74 LEU A N 1
ATOM 631 C CA . LEU A 1 74 ? -1.045 7.675 10.603 1.00 44.72 74 LEU A CA 1
ATOM 632 C C . LEU A 1 74 ? -2.533 7.583 11.005 1.00 44.72 74 LEU A C 1
ATOM 634 O O . LEU A 1 74 ? -3.036 6.493 11.258 1.00 44.72 74 LEU A O 1
ATOM 638 N N . GLU A 1 75 ? -3.258 8.703 11.041 1.00 44.50 75 GLU A N 1
ATOM 639 C CA . GLU A 1 75 ? -4.716 8.674 10.841 1.00 44.50 75 GLU A CA 1
ATOM 640 C C . GLU A 1 75 ? -4.989 9.096 9.409 1.00 44.50 75 GLU A C 1
ATOM 642 O O . GLU A 1 75 ? -4.830 10.265 9.083 1.00 44.50 75 GLU A O 1
ATOM 647 N N . ASN A 1 76 ? -5.392 8.156 8.561 1.00 50.56 76 ASN A N 1
ATOM 648 C CA . ASN A 1 76 ? -6.145 8.500 7.365 1.00 50.56 76 ASN A CA 1
ATOM 649 C C . ASN A 1 76 ? -7.546 7.924 7.530 1.00 50.56 76 ASN A C 1
ATOM 651 O O . ASN A 1 76 ? -7.889 6.897 6.957 1.00 50.56 76 ASN A O 1
ATOM 655 N N . GLN A 1 77 ? -8.329 8.557 8.413 1.00 52.62 77 GLN A N 1
ATOM 656 C CA . GLN A 1 77 ? -9.762 8.267 8.510 1.00 52.62 77 GLN A CA 1
ATOM 657 C C . GLN A 1 77 ? -10.534 8.778 7.285 1.00 52.62 77 GLN A C 1
ATOM 659 O O . GLN A 1 77 ? -11.650 8.318 7.060 1.00 52.62 77 GLN A O 1
ATOM 664 N N . ASP A 1 78 ? -9.933 9.661 6.481 1.00 66.19 78 ASP A N 1
ATOM 665 C CA . ASP A 1 78 ? -10.577 10.236 5.298 1.00 66.19 78 ASP A CA 1
ATOM 666 C C . ASP A 1 78 ? -10.240 9.504 3.992 1.00 66.19 78 ASP A C 1
ATOM 668 O O . ASP A 1 78 ? -11.031 9.570 3.052 1.00 66.19 78 ASP A O 1
ATOM 672 N N . GLU A 1 79 ? -9.122 8.771 3.926 1.00 86.12 79 GLU A N 1
ATOM 673 C CA . GLU A 1 79 ? -8.738 8.097 2.683 1.00 86.12 79 GLU A CA 1
ATOM 674 C C . GLU A 1 79 ? -9.476 6.784 2.508 1.00 86.12 79 GLU A C 1
ATOM 676 O O . GLU A 1 79 ? -9.538 5.931 3.406 1.00 86.12 79 GLU A O 1
ATOM 681 N N . ARG A 1 80 ? -10.007 6.610 1.302 1.00 93.75 80 ARG A N 1
ATOM 682 C CA . ARG A 1 80 ? -10.832 5.464 0.957 1.00 93.75 80 ARG A CA 1
ATOM 683 C C . ARG A 1 80 ? -10.097 4.532 0.020 1.00 93.75 80 ARG A C 1
ATOM 685 O O . ARG A 1 80 ? -9.301 4.941 -0.828 1.00 93.75 80 ARG A O 1
ATOM 692 N N . ASN A 1 81 ? -10.392 3.251 0.163 1.00 96.31 81 ASN A N 1
ATOM 693 C CA . ASN A 1 81 ? -10.031 2.272 -0.840 1.00 96.31 81 ASN A CA 1
ATOM 694 C C . ASN A 1 81 ? -11.010 2.307 -2.022 1.00 96.31 81 ASN A C 1
ATOM 696 O O . ASN A 1 81 ? -12.054 2.958 -1.981 1.00 96.31 81 ASN A O 1
ATOM 700 N N . VAL A 1 82 ? -10.693 1.576 -3.087 1.00 97.31 82 VAL A N 1
ATOM 701 C CA . VAL A 1 82 ? -11.523 1.507 -4.305 1.00 97.31 82 VAL A CA 1
ATOM 702 C C . VAL A 1 82 ? -12.924 0.916 -4.093 1.00 97.31 82 VAL A C 1
ATOM 704 O O . VAL A 1 82 ? -13.745 0.967 -5.006 1.00 97.31 82 VAL A O 1
ATOM 707 N N . LEU A 1 83 ? -13.213 0.359 -2.912 1.00 94.19 83 LEU A N 1
ATOM 708 C CA . LEU A 1 83 ? -14.538 -0.128 -2.514 1.00 94.19 83 LEU A CA 1
ATOM 709 C C . LEU A 1 83 ? -15.335 0.912 -1.706 1.00 94.19 83 LEU A C 1
ATOM 711 O O . LEU A 1 83 ? -16.489 0.662 -1.366 1.00 94.19 83 LEU A O 1
ATOM 715 N N . GLY A 1 84 ? -14.740 2.069 -1.397 1.00 91.62 84 GLY A N 1
ATOM 716 C CA . GLY A 1 84 ? -15.350 3.135 -0.600 1.00 91.62 84 GLY A CA 1
ATOM 717 C C . GLY A 1 84 ? -15.230 2.951 0.917 1.00 91.62 84 GLY A C 1
ATOM 718 O O . GLY A 1 84 ? -15.782 3.764 1.659 1.00 91.62 84 GLY A O 1
ATOM 719 N N . ASN A 1 85 ? -14.515 1.921 1.382 1.00 90.19 85 ASN A N 1
ATOM 720 C CA . ASN A 1 85 ? -14.209 1.704 2.799 1.00 90.19 85 ASN A CA 1
ATOM 721 C C . ASN A 1 85 ? -12.919 2.439 3.191 1.00 90.19 85 ASN A C 1
ATOM 723 O O . ASN A 1 85 ? -12.184 2.911 2.327 1.00 90.19 85 ASN A O 1
ATOM 727 N N . THR A 1 86 ? -12.613 2.510 4.488 1.00 89.94 86 THR A N 1
ATOM 728 C CA . THR A 1 86 ? -11.334 3.049 4.979 1.00 89.94 86 THR A CA 1
ATOM 729 C C . THR A 1 86 ? -10.147 2.307 4.361 1.00 89.94 86 THR A C 1
ATOM 731 O O . THR A 1 86 ? -10.144 1.078 4.295 1.00 89.94 86 THR A O 1
ATOM 734 N N . LEU A 1 87 ? -9.135 3.055 3.922 1.00 91.81 87 LEU A N 1
ATOM 735 C CA . LEU A 1 87 ? -7.934 2.500 3.309 1.00 91.81 87 LEU A CA 1
ATOM 736 C C . LEU A 1 87 ? -7.086 1.703 4.313 1.00 91.81 87 LEU A C 1
ATOM 738 O O . LEU A 1 87 ? -6.662 2.225 5.345 1.00 91.81 87 LEU A O 1
ATOM 742 N N . GLU A 1 88 ? -6.781 0.449 3.981 1.00 89.88 88 GLU A N 1
ATOM 743 C CA . GLU A 1 88 ? -5.935 -0.410 4.809 1.00 89.88 88 GLU A CA 1
ATOM 744 C C . GLU A 1 88 ? -4.431 -0.232 4.539 1.00 89.88 88 GLU A C 1
ATOM 746 O O . GLU A 1 88 ? -3.997 0.284 3.505 1.00 89.88 88 GLU A O 1
ATOM 751 N N . ILE A 1 89 ? -3.610 -0.703 5.482 1.00 89.56 89 ILE A N 1
ATOM 752 C CA . ILE A 1 89 ? -2.149 -0.738 5.347 1.00 89.56 89 ILE A CA 1
ATOM 753 C C . ILE A 1 89 ? -1.761 -1.683 4.208 1.00 89.56 89 ILE A C 1
ATOM 755 O O . ILE A 1 89 ? -2.090 -2.864 4.243 1.00 89.56 89 ILE A O 1
ATOM 759 N N . CYS A 1 90 ? -0.941 -1.200 3.275 1.00 94.19 90 CYS A N 1
ATOM 760 C CA . CYS A 1 90 ? -0.366 -2.026 2.218 1.00 94.19 90 CYS A CA 1
ATOM 761 C C . CYS A 1 90 ? 0.859 -2.821 2.705 1.00 94.19 90 CYS A C 1
ATOM 763 O O . CYS A 1 90 ? 0.922 -4.045 2.568 1.00 94.19 90 CYS A O 1
ATOM 765 N N . GLY A 1 91 ? 1.851 -2.143 3.301 1.00 88.25 91 GLY A N 1
ATOM 766 C CA . GLY A 1 91 ? 3.127 -2.771 3.667 1.00 88.25 91 GLY A CA 1
ATOM 767 C C . GLY A 1 91 ? 3.976 -1.959 4.646 1.00 88.25 91 GLY A C 1
ATOM 768 O O . GLY A 1 91 ? 4.204 -0.764 4.467 1.00 88.25 91 GLY A O 1
ATOM 769 N N . THR A 1 92 ? 4.472 -2.611 5.703 1.00 87.69 92 THR A N 1
ATOM 770 C CA . THR A 1 92 ? 5.321 -1.972 6.735 1.00 87.69 92 THR A CA 1
ATOM 771 C C . THR A 1 92 ? 6.752 -2.500 6.780 1.00 87.69 92 THR A C 1
ATOM 773 O O . THR A 1 92 ? 7.606 -1.864 7.397 1.00 87.69 92 THR A O 1
ATOM 776 N N . ASN A 1 93 ? 7.019 -3.630 6.126 1.00 83.19 93 ASN A N 1
ATOM 777 C CA . ASN A 1 93 ? 8.349 -4.201 5.972 1.00 83.19 93 ASN A CA 1
ATOM 778 C C . ASN A 1 93 ? 8.409 -5.005 4.654 1.00 83.19 93 ASN A C 1
ATOM 780 O O . ASN A 1 93 ? 7.938 -6.141 4.654 1.00 83.19 93 ASN A O 1
ATOM 784 N N . PRO A 1 94 ? 8.919 -4.419 3.557 1.00 90.06 94 PRO A N 1
ATOM 785 C CA . PRO A 1 94 ? 9.452 -3.057 3.468 1.00 90.06 94 PRO A CA 1
ATOM 786 C C . PRO A 1 94 ? 8.359 -1.986 3.649 1.00 90.06 94 PRO A C 1
ATOM 788 O O . PRO A 1 94 ? 7.189 -2.205 3.331 1.00 90.06 94 PRO A O 1
ATOM 791 N N . LYS A 1 95 ? 8.712 -0.822 4.218 1.00 90.00 95 LYS A N 1
ATOM 792 C CA . LYS A 1 95 ? 7.738 0.265 4.414 1.00 90.00 95 LYS A CA 1
ATOM 793 C C . LYS A 1 95 ? 7.484 0.975 3.084 1.00 90.00 95 LYS A C 1
ATOM 795 O O . LYS A 1 95 ? 8.395 1.585 2.527 1.00 90.00 95 LYS A O 1
ATOM 800 N N . THR A 1 96 ? 6.246 0.900 2.604 1.00 92.81 96 THR A N 1
ATOM 801 C CA . THR A 1 96 ? 5.845 1.406 1.283 1.00 92.81 96 THR A CA 1
ATOM 802 C C . THR A 1 96 ? 5.093 2.746 1.351 1.00 92.81 96 THR A C 1
ATOM 804 O O . THR A 1 96 ? 5.025 3.378 2.408 1.00 92.81 96 THR A O 1
ATOM 807 N N . GLY A 1 97 ? 4.541 3.181 0.216 1.00 92.56 97 GLY A N 1
AT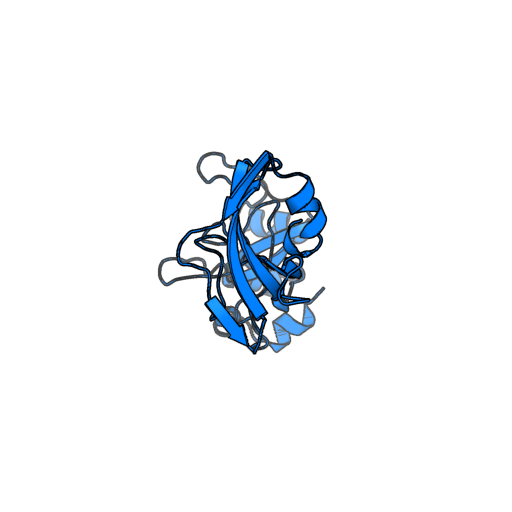OM 808 C CA . GLY A 1 97 ? 3.758 4.406 0.056 1.00 92.56 97 GLY A CA 1
ATOM 809 C C . GLY A 1 97 ? 4.605 5.599 -0.374 1.00 92.56 97 GLY A C 1
ATOM 810 O O . GLY A 1 97 ? 5.799 5.662 -0.059 1.00 92.56 97 GLY A O 1
ATOM 811 N N . TRP A 1 98 ? 3.983 6.555 -1.070 1.00 92.94 98 TRP A N 1
ATOM 812 C CA . TRP A 1 98 ? 4.605 7.827 -1.468 1.00 92.94 98 TRP A CA 1
ATOM 813 C C . TRP A 1 98 ? 5.224 8.544 -0.260 1.00 92.94 98 TRP A C 1
ATOM 815 O O . TRP A 1 98 ? 6.421 8.819 -0.239 1.00 92.94 98 TRP A O 1
ATOM 825 N N . PHE A 1 99 ? 4.452 8.683 0.819 1.00 89.81 99 PHE A N 1
ATOM 826 C CA . PHE A 1 99 ? 4.901 9.276 2.085 1.00 89.81 99 PHE A CA 1
ATOM 827 C C . PHE A 1 99 ? 5.750 8.347 2.962 1.00 89.81 99 PHE A C 1
ATOM 829 O O . PHE A 1 99 ? 6.093 8.708 4.086 1.00 89.81 99 PHE A O 1
ATOM 836 N N . ARG A 1 100 ? 6.048 7.122 2.502 1.00 88.94 100 ARG A N 1
ATOM 837 C CA . ARG A 1 100 ? 6.722 6.080 3.296 1.00 88.94 100 ARG A CA 1
ATOM 838 C C . ARG A 1 100 ? 6.051 5.861 4.657 1.00 88.94 100 ARG A C 1
ATOM 840 O O . ARG A 1 100 ? 6.721 5.758 5.684 1.00 88.94 100 ARG A O 1
ATOM 847 N N . ASN A 1 101 ? 4.722 5.782 4.665 1.00 85.69 101 ASN A N 1
ATOM 848 C CA . ASN A 1 101 ? 3.898 5.564 5.857 1.00 85.69 101 ASN A CA 1
ATOM 849 C C . ASN A 1 101 ? 3.239 4.164 5.882 1.00 85.69 101 ASN A C 1
ATOM 851 O O . ASN A 1 101 ? 2.698 3.759 6.907 1.00 85.69 101 ASN A O 1
ATOM 855 N N . GLY A 1 102 ? 3.363 3.391 4.798 1.00 89.56 102 GLY A N 1
ATOM 856 C CA . GLY A 1 102 ? 2.811 2.045 4.643 1.00 89.56 102 GLY A CA 1
ATOM 857 C C . GLY A 1 102 ? 1.437 1.972 3.974 1.00 89.56 102 GLY A C 1
ATOM 858 O O . GLY A 1 102 ? 0.954 0.864 3.746 1.00 89.56 102 GLY A O 1
ATOM 859 N N . TYR A 1 103 ? 0.840 3.111 3.624 1.00 93.69 103 TYR A N 1
ATOM 860 C CA . TYR A 1 103 ? -0.428 3.211 2.901 1.00 93.69 103 TYR A CA 1
ATOM 861 C C . TYR A 1 103 ? -0.190 3.712 1.473 1.00 93.69 103 TYR A C 1
ATOM 863 O O . TYR A 1 103 ? 0.773 4.438 1.217 1.00 93.69 103 TYR A O 1
ATOM 871 N N . CYS A 1 104 ? -1.081 3.366 0.543 1.00 96.69 104 CYS A N 1
ATOM 872 C CA . CYS A 1 104 ? -1.009 3.838 -0.845 1.00 96.69 104 CYS A CA 1
ATOM 873 C C . CYS A 1 104 ? -1.714 5.184 -1.038 1.00 96.69 104 CYS A C 1
ATOM 875 O O . CYS A 1 104 ? -2.491 5.375 -1.967 1.00 96.69 104 CYS A O 1
ATOM 877 N N . THR A 1 105 ? -1.459 6.106 -0.113 1.00 93.88 105 THR A N 1
ATOM 878 C CA . THR A 1 105 ? -2.002 7.465 -0.128 1.00 93.88 105 THR A CA 1
ATOM 879 C C . THR A 1 105 ? -1.125 8.358 -0.987 1.00 93.88 105 THR A C 1
ATOM 881 O O . THR A 1 105 ? 0.072 8.107 -1.149 1.00 93.88 105 THR A O 1
ATOM 884 N N . THR A 1 106 ? -1.723 9.403 -1.541 1.00 93.88 106 THR A N 1
ATOM 885 C CA . THR A 1 106 ? -1.117 10.228 -2.588 1.00 93.88 106 THR A CA 1
ATOM 886 C C . THR A 1 106 ? -1.462 11.703 -2.359 1.00 93.88 106 THR A C 1
ATOM 888 O O . THR A 1 106 ? -2.328 12.014 -1.548 1.00 93.88 106 THR A O 1
ATOM 891 N N . ASP A 1 107 ? -0.771 12.614 -3.034 1.00 90.00 107 ASP A N 1
ATOM 892 C CA . ASP A 1 107 ? -1.095 14.044 -3.086 1.00 90.00 107 ASP A CA 1
ATOM 893 C C . ASP A 1 107 ? -0.878 14.578 -4.508 1.00 90.00 107 ASP A C 1
ATOM 895 O O . ASP A 1 107 ? -0.545 13.831 -5.430 1.00 90.00 107 ASP A O 1
ATOM 899 N N . ASP A 1 108 ? -1.045 15.884 -4.699 1.00 89.75 108 ASP A N 1
ATOM 900 C CA . ASP A 1 108 ? -0.825 16.532 -5.995 1.00 89.75 108 ASP A CA 1
ATOM 901 C C . ASP A 1 108 ? 0.652 16.527 -6.441 1.00 89.75 108 ASP A C 1
ATOM 903 O O . ASP A 1 108 ? 0.950 16.780 -7.611 1.00 89.75 108 ASP A O 1
ATOM 907 N N . ASN A 1 109 ? 1.593 16.221 -5.538 1.00 91.50 109 ASN A N 1
ATOM 908 C CA . ASN A 1 109 ? 3.021 16.137 -5.849 1.00 91.50 109 ASN A CA 1
ATOM 909 C C . ASN A 1 109 ? 3.440 14.736 -6.314 1.00 91.50 109 ASN A C 1
ATOM 911 O O . ASN A 1 109 ? 4.478 14.587 -6.970 1.00 91.50 109 ASN A O 1
ATOM 915 N N . ASP A 1 110 ? 2.640 13.714 -6.015 1.00 92.69 110 ASP A N 1
ATOM 916 C CA . ASP A 1 110 ? 2.857 12.346 -6.458 1.00 92.69 110 ASP A CA 1
ATOM 917 C C . ASP A 1 110 ? 2.478 12.159 -7.937 1.00 92.69 110 ASP A C 1
ATOM 919 O O . ASP A 1 110 ? 1.434 11.615 -8.310 1.00 92.69 110 ASP A O 1
ATOM 923 N N . LYS A 1 111 ? 3.400 12.564 -8.812 1.00 90.94 111 LYS A N 1
ATOM 924 C CA . LYS A 1 111 ? 3.271 12.413 -10.271 1.00 90.94 111 LYS A CA 1
ATOM 925 C C . LYS A 1 111 ? 3.157 10.957 -10.733 1.00 90.94 111 LYS A C 1
ATOM 927 O O . LYS A 1 111 ? 2.731 10.715 -11.859 1.00 90.94 111 LYS A O 1
ATOM 932 N N . GLY A 1 112 ? 3.597 10.004 -9.909 1.00 89.88 112 GLY A N 1
ATOM 933 C CA . GLY A 1 112 ? 3.482 8.574 -10.193 1.00 89.88 112 GLY A CA 1
ATOM 934 C C . GLY A 1 112 ? 2.117 8.005 -9.813 1.00 89.88 112 GLY A C 1
ATOM 935 O O . GLY A 1 112 ? 1.709 6.984 -10.366 1.00 89.88 112 GLY A O 1
ATOM 936 N N . THR A 1 113 ? 1.407 8.672 -8.900 1.00 95.88 113 THR A N 1
ATOM 937 C CA . THR A 1 113 ? 0.121 8.231 -8.353 1.00 95.88 113 THR A CA 1
ATOM 938 C C . THR A 1 113 ? 0.241 6.816 -7.780 1.00 95.88 113 THR A C 1
ATOM 940 O O . THR A 1 113 ? -0.361 5.860 -8.281 1.00 95.88 113 THR A O 1
ATOM 943 N N . HIS A 1 114 ? 1.076 6.673 -6.747 1.00 97.69 114 HIS A N 1
ATOM 944 C CA . HIS A 1 114 ? 1.419 5.427 -6.053 1.00 97.69 114 HIS A CA 1
ATOM 945 C C . HIS A 1 114 ? 0.250 4.910 -5.198 1.00 97.69 114 HIS A C 1
ATOM 947 O O . HIS A 1 114 ? 0.313 4.858 -3.970 1.00 97.69 114 HIS A O 1
ATOM 953 N N . THR A 1 115 ? -0.832 4.535 -5.873 1.00 98.12 115 THR A N 1
ATOM 954 C CA . THR A 1 115 ? -2.161 4.279 -5.299 1.00 98.12 115 THR A CA 1
ATOM 955 C C . THR A 1 115 ? -2.571 2.808 -5.340 1.00 98.12 115 THR A C 1
ATOM 957 O O . THR A 1 115 ? -3.507 2.419 -4.643 1.00 98.12 115 THR A O 1
ATOM 960 N N . VAL A 1 116 ? -1.842 1.970 -6.087 1.00 98.50 116 VAL A N 1
ATOM 961 C CA . VAL A 1 116 ? -2.143 0.539 -6.240 1.00 98.50 116 VAL A CA 1
ATOM 962 C C . VAL A 1 116 ? -1.320 -0.287 -5.264 1.00 98.50 116 VAL A C 1
ATOM 964 O O . VAL A 1 116 ? -0.111 -0.413 -5.450 1.00 98.50 116 VAL A O 1
ATOM 967 N N . CYS A 1 117 ? -1.954 -0.898 -4.261 1.00 98.44 117 CYS A N 1
ATOM 968 C CA . CYS A 1 117 ? -1.260 -1.867 -3.417 1.00 98.44 117 CYS A CA 1
ATOM 969 C C . CYS A 1 117 ? -1.196 -3.216 -4.128 1.00 98.44 117 CYS A C 1
ATOM 971 O O . CYS A 1 117 ? -2.220 -3.878 -4.306 1.00 98.44 117 CYS A O 1
ATOM 973 N N . ALA A 1 118 ? 0.005 -3.642 -4.510 1.00 98.38 118 ALA A N 1
ATOM 974 C CA . ALA A 1 118 ? 0.215 -4.917 -5.179 1.00 98.38 118 ALA A CA 1
ATOM 975 C C . ALA A 1 118 ? 1.214 -5.797 -4.437 1.00 98.38 118 ALA A C 1
ATOM 977 O O . ALA A 1 118 ? 2.152 -5.305 -3.809 1.00 98.38 118 ALA A O 1
ATOM 978 N N . LYS A 1 119 ? 1.035 -7.111 -4.572 1.00 98.19 119 LYS A N 1
ATOM 979 C CA . LYS A 1 119 ? 1.985 -8.113 -4.099 1.00 98.19 119 LYS A CA 1
ATOM 980 C C . LYS A 1 119 ? 2.931 -8.481 -5.233 1.00 98.19 119 LYS A C 1
ATOM 982 O O . LYS A 1 119 ? 2.508 -9.027 -6.250 1.00 98.19 119 LYS A O 1
ATOM 987 N N . MET A 1 120 ? 4.211 -8.172 -5.070 1.00 98.31 120 MET A N 1
ATOM 988 C CA . MET A 1 120 ? 5.214 -8.341 -6.115 1.00 98.31 120 MET A CA 1
ATOM 989 C C . MET A 1 120 ? 5.308 -9.799 -6.565 1.00 98.31 120 MET A C 1
ATOM 991 O O . MET A 1 120 ? 5.346 -10.725 -5.752 1.00 98.31 120 MET A O 1
ATOM 995 N N . THR A 1 121 ? 5.397 -9.999 -7.876 1.00 98.38 121 THR A N 1
ATOM 996 C CA . THR A 1 121 ? 5.698 -11.291 -8.499 1.00 98.38 121 THR A CA 1
ATOM 997 C C . THR A 1 121 ? 7.006 -11.169 -9.267 1.00 98.38 121 THR A C 1
ATOM 999 O O . THR A 1 121 ? 7.360 -10.082 -9.724 1.00 98.38 121 THR A O 1
ATOM 1002 N N . GLN A 1 122 ? 7.722 -12.282 -9.444 1.00 98.50 122 GLN A N 1
ATOM 1003 C CA . GLN A 1 122 ? 8.974 -12.267 -10.208 1.00 98.50 122 GLN A CA 1
ATOM 1004 C C . GLN A 1 122 ? 8.748 -11.754 -11.639 1.00 98.50 122 GLN A C 1
ATOM 1006 O O . GLN A 1 122 ? 9.463 -10.878 -12.109 1.00 98.50 122 GLN A O 1
ATOM 1011 N N . GLN A 1 123 ? 7.682 -12.230 -12.287 1.00 98.25 123 GLN A N 1
ATOM 1012 C CA . GLN A 1 123 ? 7.302 -11.831 -13.643 1.00 98.25 123 GLN A CA 1
ATOM 1013 C C . GLN A 1 123 ? 7.038 -10.324 -13.761 1.00 98.25 123 GLN A C 1
ATOM 1015 O O . GLN A 1 123 ? 7.490 -9.701 -14.719 1.00 98.25 123 GLN A O 1
ATOM 1020 N N . PHE A 1 124 ? 6.344 -9.727 -12.785 1.00 98.56 124 PHE A N 1
ATOM 1021 C CA . PHE A 1 124 ? 6.132 -8.282 -12.757 1.00 98.56 124 PHE A CA 1
ATOM 1022 C C . PHE A 1 124 ? 7.447 -7.523 -12.572 1.00 98.56 124 PHE A C 1
ATOM 1024 O O . PHE A 1 124 ? 7.686 -6.566 -13.303 1.00 98.56 124 PHE A O 1
ATOM 1031 N N . LEU A 1 125 ? 8.290 -7.941 -11.619 1.00 98.69 125 LEU A N 1
ATOM 1032 C CA . LEU A 1 125 ? 9.562 -7.277 -11.313 1.00 98.69 125 LEU A CA 1
ATOM 1033 C C . LEU A 1 125 ? 10.504 -7.266 -12.529 1.00 98.69 125 LEU A C 1
ATOM 1035 O O . LEU A 1 125 ? 11.080 -6.227 -12.857 1.00 98.69 125 LEU A O 1
ATOM 1039 N N . ASP A 1 126 ? 10.594 -8.386 -13.245 1.00 98.62 126 ASP A N 1
ATOM 1040 C CA . ASP A 1 126 ? 11.387 -8.488 -14.471 1.00 98.62 126 ASP A CA 1
ATOM 1041 C C . ASP A 1 126 ? 10.794 -7.617 -15.591 1.00 98.62 126 ASP A C 1
ATOM 1043 O O . ASP A 1 126 ? 11.512 -6.857 -16.252 1.00 98.62 126 ASP A O 1
ATOM 1047 N N . PHE A 1 127 ? 9.468 -7.660 -15.767 1.00 98.69 127 PHE A N 1
ATOM 1048 C CA . PHE A 1 127 ? 8.764 -6.846 -16.757 1.00 98.69 127 PHE A CA 1
ATOM 1049 C C . PHE A 1 127 ? 8.960 -5.347 -16.502 1.00 98.69 127 PHE A C 1
ATOM 1051 O O . PHE A 1 127 ? 9.416 -4.625 -17.389 1.00 98.69 127 PHE A O 1
ATOM 1058 N N . THR A 1 128 ? 8.665 -4.863 -15.295 1.00 98.50 128 THR A N 1
ATOM 1059 C CA . THR A 1 128 ? 8.744 -3.433 -14.967 1.00 98.50 128 THR A CA 1
ATOM 1060 C C . THR A 1 128 ? 10.175 -2.908 -15.077 1.00 98.50 128 THR A C 1
ATOM 1062 O O . THR A 1 128 ? 10.386 -1.801 -15.582 1.00 98.50 128 THR A O 1
ATOM 1065 N N . LYS A 1 129 ? 11.175 -3.725 -14.720 1.00 98.38 129 LYS A N 1
ATOM 1066 C CA . LYS A 1 129 ? 12.589 -3.396 -14.926 1.00 98.38 129 LYS A CA 1
ATOM 1067 C C . LYS A 1 129 ? 12.926 -3.253 -16.409 1.00 98.38 129 LYS A C 1
ATOM 1069 O O . LYS A 1 129 ? 13.570 -2.277 -16.788 1.00 98.38 129 LYS A O 1
ATOM 1074 N N . SER A 1 130 ? 12.430 -4.152 -17.265 1.00 98.12 130 SER A N 1
ATOM 1075 C CA . SER A 1 130 ? 12.604 -4.045 -18.725 1.00 98.12 130 SER A CA 1
ATOM 1076 C C . SER A 1 130 ? 11.959 -2.783 -19.325 1.00 98.12 130 SER A C 1
ATOM 1078 O O . SER A 1 130 ? 12.388 -2.302 -20.372 1.00 98.12 130 SER A O 1
ATOM 1080 N N . ARG A 1 131 ? 10.966 -2.203 -18.634 1.00 98.00 131 ARG A N 1
ATOM 1081 C CA . ARG A 1 131 ? 10.300 -0.931 -18.970 1.00 98.00 131 ARG A CA 1
ATOM 1082 C C . ARG A 1 131 ? 10.928 0.293 -18.283 1.00 98.00 131 ARG A C 1
ATOM 1084 O O . ARG A 1 131 ? 10.316 1.365 -18.242 1.00 98.00 131 ARG A O 1
ATOM 1091 N N . GLY A 1 132 ? 12.132 0.141 -17.728 1.00 97.12 132 GLY A N 1
ATOM 1092 C CA . GLY A 1 132 ? 12.902 1.222 -17.109 1.00 97.12 132 GLY A CA 1
ATOM 1093 C C . GLY A 1 132 ? 12.443 1.620 -15.704 1.00 97.12 132 GLY A C 1
ATOM 1094 O O . GLY A 1 132 ? 12.817 2.688 -15.232 1.00 97.12 132 GLY A O 1
ATOM 1095 N N . ASN A 1 133 ? 11.633 0.799 -15.035 1.00 97.38 133 ASN A N 1
ATOM 1096 C CA . ASN A 1 133 ? 11.242 0.992 -13.640 1.00 97.38 133 ASN A CA 1
ATOM 1097 C C . ASN A 1 133 ? 11.847 -0.132 -12.788 1.00 97.38 133 ASN A C 1
ATOM 1099 O O . ASN A 1 133 ? 11.199 -1.149 -12.543 1.00 97.38 133 ASN A O 1
ATOM 1103 N N . ASP A 1 134 ? 13.118 0.028 -12.407 1.00 97.62 134 ASP A N 1
ATOM 1104 C CA . ASP A 1 134 ? 13.857 -0.959 -11.613 1.00 97.62 134 ASP A CA 1
ATOM 1105 C C . ASP A 1 134 ? 13.417 -0.913 -10.143 1.00 97.62 134 ASP A C 1
ATOM 1107 O O . ASP A 1 134 ? 13.802 -0.022 -9.389 1.00 97.62 134 ASP A O 1
ATOM 1111 N N . LEU A 1 135 ? 12.606 -1.897 -9.749 1.00 97.81 135 LEU A N 1
ATOM 1112 C CA . LEU A 1 135 ? 12.174 -2.103 -8.366 1.00 97.81 135 LEU A CA 1
ATOM 1113 C C . LEU A 1 135 ? 12.986 -3.193 -7.647 1.00 97.81 135 LEU A C 1
ATOM 1115 O O . LEU A 1 135 ? 12.657 -3.548 -6.521 1.00 97.81 135 LEU A O 1
ATOM 1119 N N . ILE A 1 136 ? 14.026 -3.740 -8.280 1.00 98.06 136 ILE A N 1
ATOM 1120 C CA . ILE A 1 136 ? 14.836 -4.836 -7.730 1.00 98.06 136 ILE A CA 1
ATOM 1121 C C . ILE A 1 136 ? 16.107 -4.279 -7.087 1.00 98.06 136 ILE A C 1
ATOM 1123 O O . ILE A 1 136 ? 16.472 -4.682 -5.986 1.00 98.06 136 ILE A O 1
ATOM 1127 N N . THR A 1 137 ? 16.791 -3.354 -7.764 1.00 97.50 137 THR A N 1
ATOM 1128 C CA . THR A 1 137 ? 18.057 -2.789 -7.274 1.00 97.50 137 THR A CA 1
ATOM 1129 C C . THR A 1 137 ? 17.822 -1.892 -6.046 1.00 97.50 137 THR A C 1
ATOM 1131 O O . THR A 1 137 ? 17.095 -0.902 -6.160 1.00 97.50 137 THR A O 1
ATOM 1134 N N . PRO A 1 138 ? 18.445 -2.166 -4.882 1.00 96.00 138 PRO A N 1
ATOM 1135 C CA . PRO A 1 138 ? 18.356 -1.279 -3.723 1.00 96.00 138 PRO A CA 1
ATOM 1136 C C . PRO A 1 138 ? 18.982 0.097 -3.997 1.00 96.00 138 PRO A C 1
ATOM 1138 O O . PRO A 1 138 ? 20.003 0.196 -4.676 1.00 96.00 138 PRO A O 1
ATOM 1141 N N . SER A 1 139 ? 18.423 1.155 -3.408 1.00 93.06 139 SER A N 1
ATOM 1142 C CA . SER A 1 139 ? 18.985 2.510 -3.444 1.00 93.06 139 SER A CA 1
ATOM 1143 C C . SER A 1 139 ? 18.981 3.136 -2.052 1.00 93.06 139 SER A C 1
ATOM 1145 O O . SER A 1 139 ? 17.927 3.411 -1.475 1.00 93.06 139 SER A O 1
ATOM 1147 N N . SER A 1 140 ? 20.175 3.392 -1.515 1.00 89.94 140 SER A N 1
ATOM 1148 C CA . SER A 1 140 ? 20.349 4.076 -0.229 1.00 89.94 140 SER A CA 1
ATOM 1149 C C . SER A 1 140 ? 19.903 5.538 -0.282 1.00 89.94 140 SER A C 1
ATOM 1151 O O . SER A 1 140 ? 19.345 6.027 0.696 1.00 89.94 140 SER A O 1
ATOM 1153 N N . GLU A 1 141 ? 20.085 6.210 -1.424 1.00 88.38 141 GLU A N 1
ATOM 1154 C CA . GLU A 1 141 ? 19.676 7.604 -1.643 1.00 88.38 141 GLU A CA 1
ATOM 1155 C C . GLU A 1 141 ? 18.166 7.791 -1.440 1.00 88.38 141 GLU A C 1
ATOM 1157 O O . GLU A 1 141 ? 17.736 8.742 -0.792 1.00 88.38 141 GLU A O 1
ATOM 1162 N N . TYR A 1 142 ? 17.360 6.841 -1.925 1.00 81.06 142 TYR A N 1
ATOM 1163 C CA . TYR A 1 142 ? 15.896 6.895 -1.836 1.00 81.06 142 TYR A CA 1
ATOM 1164 C C . TYR A 1 142 ? 15.316 6.068 -0.687 1.00 81.06 142 TYR A C 1
ATOM 1166 O O . TYR A 1 142 ? 14.098 5.857 -0.634 1.00 81.06 142 TYR A O 1
ATOM 1174 N N . ASN A 1 143 ? 16.173 5.575 0.217 1.00 83.19 143 ASN A N 1
ATOM 1175 C CA . ASN A 1 143 ? 15.800 4.646 1.284 1.00 83.19 143 ASN A CA 1
ATOM 1176 C C . ASN A 1 143 ? 14.922 3.492 0.752 1.00 83.19 143 ASN A C 1
ATOM 1178 O O . ASN A 1 143 ? 13.858 3.176 1.291 1.00 83.19 143 ASN A O 1
ATOM 1182 N N . PHE A 1 144 ? 15.338 2.929 -0.381 1.00 92.25 144 PHE A N 1
ATOM 1183 C CA . PHE A 1 144 ? 14.624 1.895 -1.110 1.00 92.25 144 PHE A CA 1
ATOM 1184 C C . PHE A 1 144 ? 15.377 0.565 -0.974 1.00 92.25 144 PHE A C 1
ATOM 1186 O O . PHE A 1 144 ? 16.517 0.468 -1.430 1.00 92.25 144 PHE A O 1
ATOM 1193 N N . PRO A 1 145 ? 14.779 -0.467 -0.355 1.00 91.19 145 PRO A N 1
ATOM 1194 C CA . PRO A 1 145 ? 15.493 -1.701 -0.031 1.00 91.19 145 PRO A CA 1
ATOM 1195 C C . PRO A 1 145 ? 15.696 -2.643 -1.225 1.00 91.19 145 PRO A C 1
ATOM 1197 O O . PRO A 1 145 ? 16.428 -3.617 -1.081 1.00 91.19 145 PRO A O 1
ATOM 1200 N N . GLY A 1 146 ? 15.071 -2.365 -2.376 1.00 97.00 146 GLY A N 1
ATOM 1201 C CA . GLY A 1 146 ? 14.865 -3.365 -3.423 1.00 97.00 146 GLY A CA 1
ATOM 1202 C C . GLY A 1 146 ? 13.757 -4.340 -3.019 1.00 97.00 146 GLY A C 1
ATOM 1203 O O . GLY A 1 146 ? 13.634 -4.700 -1.848 1.00 97.00 146 GLY A O 1
ATOM 1204 N N . LEU A 1 147 ? 12.907 -4.717 -3.969 1.00 98.12 147 LEU A N 1
ATOM 1205 C CA . LEU A 1 147 ? 11.764 -5.591 -3.722 1.00 98.12 147 LEU A CA 1
ATOM 1206 C C . LEU A 1 147 ? 12.032 -7.008 -4.207 1.00 98.12 147 LEU A C 1
ATOM 1208 O O . LEU A 1 147 ? 12.706 -7.227 -5.217 1.00 98.12 147 LEU A O 1
ATOM 1212 N N . ILE A 1 148 ? 11.425 -7.961 -3.511 1.00 97.94 148 ILE A N 1
ATOM 1213 C CA . ILE A 1 148 ? 11.419 -9.376 -3.874 1.00 97.94 148 ILE A CA 1
ATOM 1214 C C . ILE A 1 148 ? 9.983 -9.886 -4.063 1.00 97.94 148 ILE A C 1
ATOM 1216 O O . ILE A 1 148 ? 9.027 -9.259 -3.595 1.00 97.94 148 ILE A O 1
ATOM 1220 N N . PRO A 1 149 ? 9.787 -11.030 -4.746 1.00 98.38 149 PRO A N 1
ATOM 1221 C CA . PRO A 1 149 ? 8.470 -11.642 -4.842 1.00 98.38 149 PRO A CA 1
ATOM 1222 C C . PRO A 1 149 ? 7.853 -11.884 -3.459 1.00 98.38 149 PRO A C 1
ATOM 1224 O O . PRO A 1 149 ? 8.493 -12.434 -2.565 1.00 98.38 149 PRO A O 1
ATOM 1227 N N . GLY A 1 150 ? 6.587 -11.504 -3.305 1.00 96.38 150 GLY A N 1
ATOM 1228 C CA . GLY A 1 150 ? 5.849 -11.596 -2.048 1.00 96.38 150 GLY A CA 1
ATOM 1229 C C . GLY A 1 150 ? 5.783 -10.299 -1.243 1.00 96.38 150 GLY A C 1
ATOM 1230 O O . GLY A 1 150 ? 4.881 -10.195 -0.412 1.00 96.38 150 GLY A O 1
ATOM 1231 N N . ASP A 1 151 ? 6.649 -9.318 -1.514 1.00 97.25 151 ASP A N 1
ATOM 1232 C CA . ASP A 1 151 ? 6.555 -7.995 -0.893 1.00 97.25 151 ASP A CA 1
ATOM 1233 C C . ASP A 1 151 ? 5.283 -7.269 -1.335 1.00 97.25 151 ASP A C 1
ATOM 1235 O O . ASP A 1 151 ? 4.896 -7.323 -2.504 1.00 97.25 151 ASP A O 1
ATOM 1239 N N . ASN A 1 152 ? 4.667 -6.528 -0.417 1.00 97.75 152 ASN A N 1
ATOM 1240 C CA . ASN A 1 152 ? 3.597 -5.596 -0.756 1.00 97.75 152 ASN A CA 1
ATOM 1241 C C . ASN A 1 152 ? 4.182 -4.209 -1.024 1.00 97.75 152 ASN A C 1
ATOM 1243 O O . ASN A 1 152 ? 4.964 -3.690 -0.221 1.00 97.75 152 ASN A O 1
ATOM 1247 N N . TRP A 1 153 ? 3.770 -3.586 -2.126 1.00 98.12 153 TRP A N 1
ATOM 1248 C CA . TRP A 1 153 ? 4.251 -2.264 -2.504 1.00 98.12 153 TRP A CA 1
ATOM 1249 C C . TRP A 1 153 ? 3.181 -1.425 -3.202 1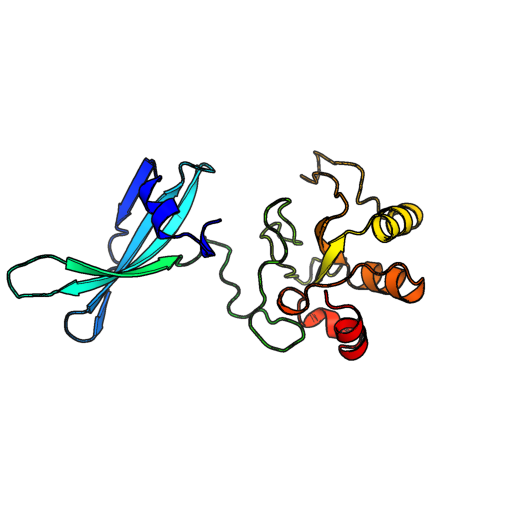.00 98.12 153 TRP A C 1
ATOM 1251 O O . TRP A 1 153 ? 2.415 -1.931 -4.021 1.00 98.12 153 TRP A O 1
ATOM 1261 N N . CYS A 1 154 ? 3.169 -0.127 -2.899 1.00 98.12 154 CYS A N 1
ATOM 1262 C CA . CYS A 1 154 ? 2.350 0.862 -3.585 1.00 98.12 154 CYS A CA 1
ATOM 1263 C C . CYS A 1 154 ? 2.984 1.221 -4.930 1.00 98.12 154 CYS A C 1
ATOM 1265 O O . CYS A 1 154 ? 4.001 1.917 -4.993 1.00 98.12 154 CYS A O 1
ATOM 1267 N N . LEU A 1 155 ? 2.390 0.722 -6.007 1.00 98.31 155 LEU A N 1
ATOM 1268 C CA . LEU A 1 155 ? 2.801 0.977 -7.379 1.00 98.31 155 LEU A CA 1
ATOM 1269 C C . LEU A 1 155 ? 2.103 2.213 -7.943 1.00 98.31 155 LEU A C 1
ATOM 1271 O O . LEU A 1 155 ? 0.947 2.498 -7.624 1.00 98.31 155 LEU A O 1
ATOM 1275 N N . CYS A 1 156 ? 2.792 2.896 -8.857 1.00 98.06 156 CYS A N 1
ATOM 1276 C CA . CYS A 1 156 ? 2.174 3.868 -9.751 1.00 98.06 156 CYS A CA 1
ATOM 1277 C C . CYS A 1 156 ? 1.006 3.218 -10.503 1.00 98.06 156 CYS A C 1
ATOM 1279 O O . CYS A 1 156 ? 1.201 2.174 -11.138 1.00 98.06 156 CYS A O 1
ATOM 1281 N N . ALA A 1 157 ? -0.166 3.857 -10.513 1.00 97.75 157 ALA A N 1
ATOM 1282 C CA . ALA A 1 157 ? -1.352 3.329 -11.193 1.00 97.75 157 ALA A CA 1
ATOM 1283 C C . ALA A 1 157 ? -1.074 2.998 -12.670 1.00 97.75 157 ALA A C 1
ATOM 1285 O O . ALA A 1 157 ? -1.393 1.910 -13.149 1.00 97.75 157 ALA A O 1
ATOM 1286 N N . LEU A 1 158 ? -0.373 3.888 -13.378 1.00 97.00 158 LEU A N 1
ATOM 1287 C CA . LEU A 1 158 ? -0.027 3.680 -14.785 1.00 97.00 158 LEU A CA 1
ATOM 1288 C C . LEU A 1 158 ? 0.992 2.553 -15.011 1.00 97.00 158 LEU A C 1
ATOM 1290 O O . LEU A 1 158 ? 0.928 1.895 -16.045 1.00 97.00 158 LEU A O 1
ATOM 1294 N N . ARG A 1 159 ? 1.896 2.280 -14.058 1.00 98.06 159 ARG A N 1
ATOM 1295 C CA . ARG A 1 159 ? 2.841 1.150 -14.169 1.00 98.06 159 ARG A CA 1
ATOM 1296 C C . ARG A 1 159 ? 2.153 -0.185 -13.929 1.00 98.06 159 ARG A C 1
ATOM 1298 O O . ARG A 1 159 ? 2.443 -1.151 -14.630 1.00 98.06 159 ARG A O 1
ATOM 1305 N N . TRP A 1 160 ? 1.212 -0.235 -12.987 1.00 98.44 160 TRP A N 1
ATOM 1306 C CA . TRP A 1 160 ? 0.379 -1.423 -12.822 1.00 98.44 160 TRP A CA 1
ATOM 1307 C C . TRP A 1 160 ? -0.485 -1.659 -14.067 1.00 98.44 160 TRP A C 1
ATOM 1309 O O . TRP A 1 160 ? -0.535 -2.777 -14.572 1.00 98.44 160 TRP A O 1
ATOM 1319 N N . LYS A 1 161 ? -1.090 -0.599 -14.623 1.00 97.94 161 LYS A N 1
ATOM 1320 C CA . LYS A 1 161 ? -1.875 -0.684 -15.862 1.00 97.94 161 LYS A CA 1
ATOM 1321 C C . LYS A 1 161 ? -1.035 -1.159 -17.053 1.00 97.94 161 LYS A C 1
ATOM 1323 O O . LYS A 1 161 ? -1.479 -2.030 -17.790 1.00 97.94 161 LYS A O 1
ATOM 1328 N N . GLU A 1 162 ? 0.178 -0.632 -17.224 1.00 98.44 162 GLU A N 1
ATOM 1329 C CA . GLU A 1 162 ? 1.114 -1.082 -18.264 1.00 98.44 162 GLU A CA 1
ATOM 1330 C C . GLU A 1 162 ? 1.381 -2.590 -18.152 1.00 98.44 162 GLU A C 1
ATOM 1332 O O . GLU A 1 162 ? 1.338 -3.307 -19.153 1.00 98.44 162 GLU A O 1
ATOM 1337 N N . ALA A 1 163 ? 1.611 -3.085 -16.935 1.00 98.31 163 ALA A N 1
ATOM 1338 C CA . ALA A 1 163 ? 1.791 -4.510 -16.693 1.00 98.31 163 ALA A CA 1
ATOM 1339 C C . ALA A 1 163 ? 0.515 -5.312 -16.986 1.00 98.31 163 ALA A C 1
ATOM 1341 O O . ALA A 1 163 ? 0.603 -6.367 -17.611 1.00 98.31 163 ALA A O 1
ATOM 1342 N N . TYR A 1 164 ? -0.662 -4.806 -16.611 1.00 98.00 164 TYR A N 1
ATOM 1343 C CA . TYR A 1 164 ? -1.952 -5.435 -16.917 1.00 98.00 164 TYR A CA 1
ATOM 1344 C C . TYR A 1 164 ? -2.167 -5.590 -18.424 1.00 98.00 164 TYR A C 1
ATOM 1346 O O . TYR A 1 164 ? -2.429 -6.695 -18.893 1.00 98.00 164 TYR A O 1
ATOM 1354 N N . ASP A 1 165 ? -1.956 -4.520 -19.193 1.00 97.56 165 ASP A N 1
ATOM 1355 C CA . ASP A 1 165 ? -2.127 -4.521 -20.651 1.00 97.56 165 ASP A CA 1
ATOM 1356 C C . ASP A 1 165 ? -1.154 -5.490 -21.358 1.00 97.56 165 ASP A C 1
ATOM 1358 O O . ASP A 1 165 ? -1.408 -5.925 -22.481 1.00 97.56 165 ASP A O 1
ATOM 1362 N N . ASN A 1 166 ? -0.047 -5.856 -20.699 1.00 98.19 166 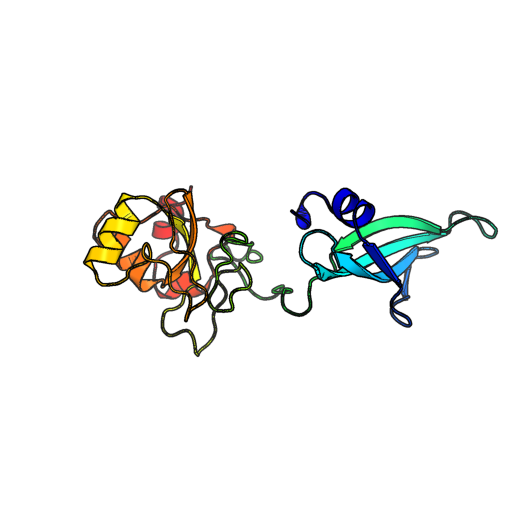ASN A N 1
ATOM 1363 C CA . ASN A 1 166 ? 0.944 -6.811 -21.199 1.00 98.19 166 ASN A CA 1
ATOM 1364 C C . ASN A 1 166 ? 0.844 -8.207 -20.542 1.00 98.19 166 ASN A C 1
ATOM 1366 O O . ASN A 1 166 ? 1.685 -9.053 -20.829 1.00 98.19 166 ASN A O 1
ATOM 1370 N N . ASN A 1 167 ? -0.171 -8.482 -19.712 1.00 97.31 167 ASN A N 1
ATOM 1371 C CA . ASN A 1 167 ? -0.366 -9.747 -18.978 1.00 97.31 167 ASN A CA 1
ATOM 1372 C C . ASN A 1 167 ? 0.714 -10.074 -17.922 1.00 97.31 167 ASN A C 1
ATOM 1374 O O . ASN A 1 167 ? 0.957 -11.239 -17.614 1.00 97.31 167 ASN A O 1
ATOM 1378 N N . TYR A 1 168 ? 1.340 -9.049 -17.344 1.00 98.06 168 TYR A N 1
ATOM 1379 C CA . TYR A 1 168 ? 2.331 -9.155 -16.263 1.00 98.06 168 TYR A CA 1
ATOM 1380 C C . TYR A 1 168 ? 1.878 -8.460 -14.970 1.00 98.06 168 TYR A C 1
ATOM 1382 O O . TYR A 1 168 ? 2.700 -8.220 -14.083 1.00 98.06 168 TYR A O 1
ATOM 1390 N N . ALA A 1 169 ? 0.598 -8.083 -14.856 1.00 98.00 169 ALA A N 1
ATOM 1391 C CA . ALA A 1 169 ? 0.096 -7.412 -13.661 1.00 98.00 169 ALA A CA 1
ATOM 1392 C C . ALA A 1 169 ? 0.241 -8.303 -12.414 1.00 98.00 169 ALA A C 1
ATOM 1394 O O . ALA A 1 169 ? -0.222 -9.446 -12.415 1.00 98.00 169 ALA A O 1
ATOM 1395 N N . PRO A 1 170 ? 0.844 -7.785 -11.332 1.00 98.19 170 PRO A N 1
ATOM 1396 C CA . PRO A 1 170 ? 0.858 -8.465 -10.051 1.00 98.19 170 PRO A CA 1
ATOM 1397 C C . PRO A 1 170 ? -0.539 -8.401 -9.413 1.00 98.19 170 PRO A C 1
ATOM 1399 O O . PRO A 1 170 ? -1.277 -7.435 -9.654 1.00 98.19 170 PRO A O 1
ATOM 1402 N N . PRO A 1 171 ? -0.903 -9.384 -8.573 1.00 98.00 171 PRO A N 1
ATOM 1403 C CA . PRO A 1 171 ? -2.171 -9.351 -7.870 1.00 98.00 171 PRO A CA 1
ATOM 1404 C C . PRO A 1 171 ? -2.203 -8.201 -6.856 1.00 98.00 171 PRO A C 1
ATOM 1406 O O . PRO A 1 171 ? -1.168 -7.797 -6.310 1.00 98.00 171 PRO A O 1
ATOM 1409 N N . ILE A 1 172 ? -3.397 -7.671 -6.609 1.00 98.00 172 ILE A N 1
ATOM 1410 C CA . ILE A 1 172 ? -3.612 -6.491 -5.769 1.00 98.00 172 ILE A CA 1
ATOM 1411 C C . ILE A 1 172 ? -4.262 -6.842 -4.433 1.00 98.00 172 ILE A C 1
ATOM 1413 O O . ILE A 1 172 ? -5.007 -7.817 -4.320 1.00 98.00 172 ILE A O 1
ATOM 1417 N N . LEU A 1 173 ? -4.017 -5.992 -3.438 1.00 97.56 173 LEU A N 1
ATOM 1418 C CA . LEU A 1 173 ? -4.777 -5.948 -2.195 1.00 97.56 173 LEU A CA 1
ATOM 1419 C C . LEU A 1 173 ? -5.801 -4.823 -2.336 1.00 97.56 173 LEU A C 1
ATOM 1421 O O . LEU A 1 173 ? -5.455 -3.640 -2.270 1.00 97.56 173 LEU A O 1
ATOM 1425 N N . ILE A 1 174 ? -7.055 -5.191 -2.597 1.00 97.00 174 ILE A N 1
ATOM 1426 C CA . ILE A 1 174 ? -8.096 -4.221 -2.957 1.00 97.00 174 ILE A CA 1
ATOM 1427 C C . ILE A 1 174 ? -8.440 -3.281 -1.800 1.00 97.00 174 ILE A C 1
ATOM 1429 O O . ILE A 1 174 ? -8.598 -2.083 -2.026 1.00 97.00 174 ILE A O 1
ATOM 1433 N N . ASP A 1 175 ? -8.436 -3.788 -0.565 1.00 95.56 175 ASP A N 1
ATOM 1434 C CA . ASP A 1 175 ? -8.728 -2.997 0.635 1.00 95.56 175 ASP A CA 1
ATOM 1435 C C . ASP A 1 175 ? -7.628 -1.974 0.964 1.00 95.56 175 ASP A C 1
ATOM 1437 O O . ASP A 1 175 ? -7.879 -0.976 1.642 1.00 95.56 175 ASP A O 1
ATOM 1441 N N . SER A 1 176 ? -6.421 -2.179 0.427 1.00 96.44 176 SER A N 1
ATOM 1442 C CA . SER A 1 176 ? -5.261 -1.287 0.564 1.00 96.44 176 SER A CA 1
ATOM 1443 C C . SER A 1 176 ? -4.981 -0.453 -0.696 1.00 96.44 176 SER A C 1
ATOM 1445 O O . SER A 1 176 ? -3.978 0.261 -0.753 1.00 96.44 176 SER A O 1
ATOM 1447 N N . THR A 1 177 ? -5.826 -0.557 -1.727 1.00 97.88 177 THR A N 1
ATOM 1448 C CA . THR A 1 177 ? -5.695 0.186 -2.989 1.00 97.88 177 THR A CA 1
ATOM 1449 C C . THR A 1 177 ? -6.592 1.416 -2.955 1.00 97.88 177 THR A C 1
ATOM 1451 O O . THR A 1 177 ? -7.794 1.303 -2.738 1.00 97.88 177 THR A O 1
ATOM 1454 N N . HIS A 1 178 ? -6.007 2.589 -3.169 1.00 97.81 178 HIS A N 1
ATOM 1455 C CA . HIS A 1 178 ? -6.643 3.889 -2.959 1.00 97.81 178 HIS A CA 1
ATOM 1456 C C . HIS A 1 178 ? -7.684 4.224 -4.033 1.00 97.81 178 HIS A C 1
ATOM 1458 O O . HIS A 1 178 ? -7.478 3.904 -5.206 1.00 97.81 178 HIS A O 1
ATOM 1464 N N . GLU A 1 179 ? -8.768 4.917 -3.664 1.00 96.94 179 GLU A N 1
ATOM 1465 C CA . GLU A 1 179 ? -9.920 5.188 -4.541 1.00 96.94 179 GLU A CA 1
ATOM 1466 C C . GLU A 1 179 ? -9.548 5.892 -5.855 1.00 96.94 179 GLU A C 1
ATOM 1468 O O . GLU A 1 179 ? -10.017 5.489 -6.921 1.00 96.94 179 GLU A O 1
ATOM 1473 N N . LYS A 1 180 ? -8.608 6.847 -5.799 1.00 96.38 180 LYS A N 1
ATOM 1474 C CA . LYS A 1 180 ? -8.016 7.541 -6.963 1.00 96.38 180 LYS A CA 1
ATOM 1475 C C . LYS A 1 180 ? -7.496 6.599 -8.060 1.00 96.38 180 LYS A C 1
ATOM 1477 O O . LYS A 1 180 ? -7.456 6.979 -9.224 1.00 96.38 180 LYS A O 1
ATOM 1482 N N . THR A 1 181 ? -7.166 5.343 -7.742 1.00 97.75 181 THR A N 1
ATOM 1483 C CA . THR A 1 181 ? -6.822 4.320 -8.750 1.00 97.75 181 THR A CA 1
ATOM 1484 C C . THR A 1 181 ? -7.915 4.174 -9.814 1.00 97.75 181 THR A C 1
ATOM 1486 O O . THR A 1 181 ? -7.608 3.937 -10.984 1.00 97.75 181 THR A O 1
ATOM 1489 N N . THR A 1 182 ? -9.186 4.342 -9.430 1.00 97.06 182 THR A N 1
ATOM 1490 C CA . THR A 1 182 ? -10.340 4.190 -10.329 1.00 97.06 182 THR A CA 1
ATOM 1491 C C . THR A 1 182 ? -10.413 5.246 -11.432 1.00 97.06 182 THR A C 1
ATOM 1493 O O . THR A 1 182 ? -11.053 5.003 -12.452 1.00 97.06 182 THR A O 1
ATOM 1496 N N . GLU A 1 183 ? -9.693 6.364 -11.294 1.00 96.12 183 GLU A N 1
ATOM 1497 C CA . GLU A 1 183 ? -9.526 7.361 -12.360 1.00 96.12 183 GLU A CA 1
ATOM 1498 C C . GLU A 1 183 ? -8.659 6.837 -13.521 1.00 96.12 183 GLU A C 1
ATOM 1500 O O . GLU A 1 183 ? -8.755 7.330 -14.644 1.00 96.12 183 GLU A O 1
ATOM 1505 N N . TYR A 1 184 ? -7.828 5.816 -13.272 1.00 96.50 184 TYR A N 1
ATOM 1506 C CA . TYR A 1 184 ? -6.871 5.264 -14.239 1.00 96.50 184 TYR A CA 1
ATOM 1507 C C . TYR A 1 184 ? -7.212 3.835 -14.675 1.00 96.50 184 TYR A C 1
ATOM 1509 O O . TYR A 1 184 ? -6.906 3.436 -15.803 1.00 96.50 184 TYR A O 1
ATOM 1517 N N . ILE A 1 185 ? -7.790 3.035 -13.775 1.00 96.88 185 ILE A N 1
ATOM 1518 C CA . ILE A 1 185 ? -8.070 1.612 -13.978 1.00 96.88 185 ILE A CA 1
ATOM 1519 C C . ILE A 1 185 ? -9.491 1.310 -13.503 1.00 96.88 185 ILE A C 1
ATOM 1521 O O . ILE A 1 185 ? -9.835 1.548 -12.350 1.00 96.88 185 ILE A O 1
ATOM 1525 N N . ASN A 1 186 ? -10.305 0.703 -14.368 1.00 96.62 186 ASN A N 1
ATOM 1526 C CA . ASN A 1 186 ? -11.676 0.327 -14.024 1.00 96.62 186 ASN A CA 1
ATOM 1527 C C . ASN A 1 186 ? -11.732 -0.612 -12.808 1.00 96.62 186 ASN A C 1
ATOM 1529 O O . ASN A 1 186 ? -11.004 -1.606 -12.748 1.00 96.62 186 ASN A O 1
ATOM 1533 N N . LEU A 1 187 ? -12.683 -0.371 -11.898 1.00 96.00 187 LEU A N 1
ATOM 1534 C CA . LEU A 1 187 ? -12.891 -1.198 -10.701 1.00 96.00 187 LEU A CA 1
ATOM 1535 C C . LEU A 1 187 ? -13.074 -2.689 -11.030 1.00 96.00 187 LEU A C 1
ATOM 1537 O O . LEU A 1 187 ? -12.521 -3.548 -10.352 1.00 96.00 187 LEU A O 1
ATOM 1541 N N . SER A 1 188 ? -13.789 -3.007 -12.111 1.00 95.75 188 SER A N 1
ATOM 1542 C CA . SER A 1 188 ? -13.997 -4.392 -12.551 1.00 95.75 188 SER A CA 1
ATOM 1543 C C . SER A 1 188 ? -12.705 -5.092 -12.987 1.00 95.75 188 SER A C 1
ATOM 1545 O O . SER A 1 188 ? -12.598 -6.311 -12.870 1.00 95.75 188 SER A O 1
ATOM 1547 N N . THR A 1 189 ? -11.713 -4.343 -13.475 1.00 95.62 189 THR A N 1
ATOM 1548 C CA . THR A 1 189 ? -10.377 -4.865 -13.782 1.00 95.62 189 THR A CA 1
ATOM 1549 C C . THR A 1 189 ? -9.615 -5.173 -12.497 1.00 95.62 189 THR A C 1
ATOM 1551 O O . THR A 1 189 ? -9.056 -6.262 -12.371 1.00 95.62 189 THR A O 1
ATOM 1554 N N . LEU A 1 190 ? -9.650 -4.249 -11.532 1.00 95.75 190 LEU A N 1
ATOM 1555 C CA . LEU A 1 190 ? -9.020 -4.411 -10.220 1.00 95.75 190 LEU A CA 1
ATOM 1556 C C . LEU A 1 190 ? -9.582 -5.637 -9.485 1.00 95.75 190 LEU A C 1
ATOM 1558 O O . LEU A 1 190 ? -8.820 -6.486 -9.033 1.00 95.75 190 LEU A O 1
ATOM 1562 N N . GLN A 1 191 ? -10.910 -5.794 -9.466 1.00 94.31 191 GLN A N 1
ATOM 1563 C CA . GLN A 1 191 ? -11.599 -6.927 -8.833 1.00 94.31 191 GLN A CA 1
ATOM 1564 C C . GLN A 1 191 ? -11.220 -8.296 -9.419 1.00 94.31 191 GLN A C 1
ATOM 1566 O O . GLN A 1 191 ? -11.285 -9.300 -8.722 1.00 94.31 191 GLN A O 1
ATOM 1571 N N . LYS A 1 192 ? -10.808 -8.366 -10.690 1.00 94.06 192 LYS A N 1
ATOM 1572 C CA . LYS A 1 192 ? -10.362 -9.626 -11.314 1.00 94.06 192 LYS A CA 1
ATOM 1573 C C . LYS A 1 192 ? -8.939 -10.027 -10.927 1.00 94.06 192 LYS A C 1
ATOM 1575 O O . LYS A 1 192 ? -8.541 -11.148 -11.220 1.00 94.06 192 LYS A O 1
ATOM 1580 N N . HIS A 1 193 ? -8.172 -9.109 -10.345 1.00 90.75 193 HIS A N 1
ATOM 1581 C CA . HIS A 1 193 ? -6.762 -9.293 -9.997 1.00 90.75 193 HIS A CA 1
ATOM 1582 C C . HIS A 1 193 ? -6.524 -9.266 -8.483 1.00 90.75 193 HIS A C 1
ATOM 1584 O O . HIS A 1 193 ? -5.384 -9.139 -8.041 1.00 90.75 193 HIS A O 1
ATOM 1590 N N . THR A 1 194 ? -7.579 -9.370 -7.676 1.00 88.88 194 THR A N 1
ATOM 1591 C CA . THR A 1 194 ? -7.453 -9.459 -6.219 1.00 88.88 194 THR A CA 1
ATOM 1592 C C . THR A 1 194 ? -6.885 -10.811 -5.811 1.00 88.88 194 THR A C 1
ATOM 1594 O O . THR A 1 194 ? -7.301 -11.836 -6.355 1.00 88.88 194 THR A O 1
ATOM 1597 N N . ASN A 1 195 ? -5.943 -10.801 -4.866 1.00 64.00 195 ASN A N 1
ATOM 1598 C CA . ASN A 1 195 ? -5.408 -12.021 -4.255 1.00 64.00 195 ASN A CA 1
ATOM 1599 C C . ASN A 1 195 ? -6.316 -12.584 -3.158 1.00 64.00 195 ASN A C 1
ATOM 1601 O O . ASN A 1 195 ? -7.014 -11.773 -2.513 1.00 64.00 195 ASN A O 1
#

Secondary structure (DSSP, 8-state):
--TT-HHHHHHT-SEEEE-TT--EEEETTEEEEEEEEE-TTTS-EEEEEEEEEEEETTEEEEEEEEEE---TT---SS-BBTTSSBPPP--BTTB-STTSSSS----TT-TT-EEEEEE--HHHHHHHHHTT---SS-BTTTTB----TT-EEEEEHHHHHHHHHTT-PPPB-GGGSBGGGGGTS-HHHHHTTB-

Foldseek 3Di:
DCQVCVPVQQVQFPDKDWDPPQWDDDDDQKIKTWMWTQTPVPRDIWIKIFIWGDPDPPDDIDGPDIDGPDDPVPDPPPWFFQVRHGADFLAVVVQEDPVSNRAPDDDPVPPLSLQFWFFDDPLLQVVLVVVVNHQADADPVVNRGRDDGGGIYRGRLVSLVVCVVVVNHGATARSRGTNCSCVRDPPVSNVVRHD

Radius of gyration: 20.66 Å; chains: 1; bounding box: 41×29×68 Å

pLDDT: mean 86.39, std 13.71, range [41.69, 98.69]